Protein AF-A0A9D8Z5U4-F1 (afdb_monomer)

Sequence (222 aa):
MNVLSYPLRYLTLKDEDKRALFRRNGLAVFLIAAFLTLPFLLPGANYFGDGGFLDRFGSVAAVLTGFYVAALVGIASFPSSLGDLDDVMEVGRVFGRECDDDGKPVALTRRQYVCAMFGYLAFMCLSVSTIAVLLVVVTDVTKSGLLQALPDQWTSTVWFKKNFMWIVRAVFIGLLNLAIAHMIVTTFHGLYYLIDRLYDKKPELLPKAESEGQSNPPKDTV

Structure (mmCIF, N/CA/C/O backbone):
data_AF-A0A9D8Z5U4-F1
#
_entry.id   AF-A0A9D8Z5U4-F1
#
loop_
_atom_site.group_PDB
_atom_site.id
_atom_site.type_symbol
_atom_site.label_atom_id
_atom_site.label_alt_id
_atom_site.label_comp_id
_atom_site.label_asym_id
_atom_site.label_entity_id
_atom_site.label_seq_id
_atom_site.pdbx_PDB_ins_code
_atom_site.Cartn_x
_atom_site.Cartn_y
_atom_site.Cartn_z
_atom_site.occupancy
_atom_site.B_iso_or_equiv
_atom_site.auth_seq_id
_atom_site.auth_comp_id
_atom_site.auth_asym_id
_atom_site.auth_atom_id
_atom_site.pdbx_PDB_model_num
ATOM 1 N N . MET A 1 1 ? 5.835 14.032 17.967 1.00 54.75 1 MET A N 1
ATOM 2 C CA . MET A 1 1 ? 5.315 12.949 17.096 1.00 54.75 1 MET A CA 1
ATOM 3 C C . MET A 1 1 ? 5.280 13.462 15.662 1.00 54.75 1 MET A C 1
ATOM 5 O O . MET A 1 1 ? 4.800 14.568 15.460 1.00 54.75 1 MET A O 1
ATOM 9 N N . ASN A 1 2 ? 5.811 12.717 14.685 1.00 68.38 2 ASN A N 1
ATOM 10 C CA . ASN A 1 2 ? 5.849 13.157 13.283 1.00 68.38 2 ASN A CA 1
ATOM 11 C C . ASN A 1 2 ? 4.507 12.865 12.593 1.00 68.38 2 ASN A C 1
ATOM 13 O O . ASN A 1 2 ? 4.111 11.703 12.482 1.00 68.38 2 ASN A O 1
ATOM 17 N N . VAL A 1 3 ? 3.833 13.911 12.102 1.00 73.00 3 VAL A N 1
ATOM 18 C CA . VAL A 1 3 ? 2.508 13.833 11.448 1.00 73.00 3 VAL A CA 1
ATOM 19 C C . VAL A 1 3 ? 2.535 12.920 10.213 1.00 73.00 3 VAL A C 1
ATOM 21 O O . VAL A 1 3 ? 1.614 12.141 9.994 1.00 73.00 3 VAL A O 1
ATOM 24 N N . LEU A 1 4 ? 3.642 12.928 9.466 1.00 67.81 4 LEU A N 1
ATOM 25 C CA . LEU A 1 4 ? 3.842 12.116 8.257 1.00 67.81 4 LEU A CA 1
ATOM 26 C C . LEU A 1 4 ? 3.853 10.601 8.515 1.00 67.81 4 LEU A C 1
ATOM 28 O O . LEU A 1 4 ? 3.457 9.828 7.651 1.00 67.81 4 LEU A O 1
ATOM 32 N N . SER A 1 5 ? 4.290 10.162 9.699 1.00 71.56 5 SER A N 1
ATOM 33 C CA . SER A 1 5 ? 4.346 8.736 10.059 1.00 71.56 5 SER A CA 1
ATOM 34 C C . SER A 1 5 ? 3.101 8.245 10.796 1.00 71.56 5 SER A C 1
ATOM 36 O O . SER A 1 5 ? 2.998 7.061 11.103 1.00 71.56 5 SER A O 1
ATOM 38 N N . TYR A 1 6 ? 2.158 9.136 11.106 1.00 70.75 6 TYR A N 1
ATOM 39 C CA . TYR A 1 6 ? 0.972 8.788 11.884 1.00 70.75 6 TYR A CA 1
ATOM 40 C C . TYR A 1 6 ? 0.064 7.755 11.186 1.00 70.75 6 TYR A C 1
ATOM 42 O O . TYR A 1 6 ? -0.359 6.808 11.849 1.00 70.75 6 TYR A O 1
ATOM 50 N N . PRO A 1 7 ? -0.158 7.814 9.855 1.00 72.81 7 PRO A N 1
ATOM 51 C CA . PRO A 1 7 ? -0.919 6.781 9.143 1.00 72.81 7 PRO A CA 1
ATOM 52 C C . PRO A 1 7 ? -0.248 5.398 9.158 1.00 72.81 7 PRO A C 1
ATOM 54 O O . PRO A 1 7 ? -0.915 4.380 9.004 1.00 72.81 7 PRO A O 1
ATOM 57 N N . LEU A 1 8 ? 1.067 5.328 9.400 1.00 69.75 8 LEU A N 1
ATOM 58 C CA . LEU A 1 8 ? 1.808 4.065 9.515 1.00 69.75 8 LEU A CA 1
ATOM 59 C C . LEU A 1 8 ? 1.598 3.373 10.872 1.00 69.75 8 LEU A C 1
ATOM 61 O O . LEU A 1 8 ? 2.105 2.269 11.077 1.00 69.75 8 LEU A O 1
ATOM 65 N N . ARG A 1 9 ? 0.828 3.977 11.791 1.00 67.69 9 ARG A N 1
ATOM 66 C CA . ARG A 1 9 ? 0.508 3.411 13.112 1.00 67.69 9 ARG A CA 1
ATOM 67 C C . ARG A 1 9 ? -0.106 2.011 13.004 1.00 67.69 9 ARG A C 1
ATOM 69 O O . ARG A 1 9 ? 0.207 1.174 13.846 1.00 67.69 9 ARG A O 1
ATOM 76 N N . TYR A 1 10 ? -0.852 1.707 11.936 1.00 68.12 10 TYR A N 1
ATOM 77 C CA . TYR A 1 10 ? -1.378 0.360 11.673 1.00 68.12 10 TYR A CA 1
ATOM 78 C C . TYR A 1 10 ? -0.290 -0.727 11.633 1.00 68.12 10 TYR A C 1
ATOM 80 O O . TYR A 1 10 ? -0.462 -1.796 12.210 1.00 68.12 10 TYR A O 1
ATOM 88 N N . LEU A 1 11 ? 0.870 -0.450 11.027 1.00 62.22 11 LEU A N 1
ATOM 89 C CA . LEU A 1 11 ? 1.973 -1.418 10.939 1.00 62.22 11 LEU A CA 1
ATOM 90 C C . LEU A 1 11 ? 2.614 -1.719 12.299 1.00 62.22 11 LEU A C 1
ATOM 92 O O . LEU A 1 11 ? 3.281 -2.739 12.461 1.00 62.22 11 LEU A O 1
ATOM 96 N N . THR A 1 1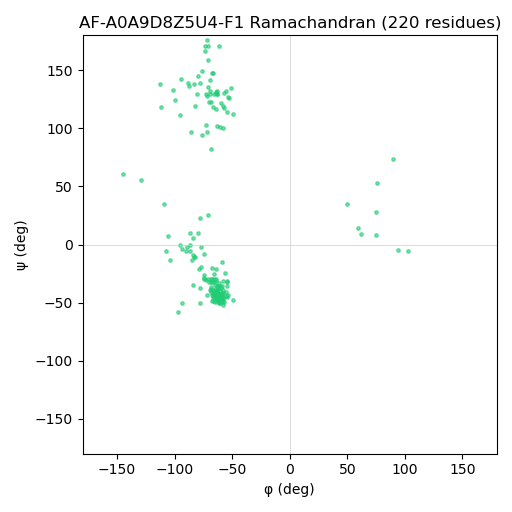2 ? 2.425 -0.828 13.272 1.00 62.19 12 THR A N 1
ATOM 97 C CA . THR A 1 12 ? 2.946 -0.994 14.634 1.00 62.19 12 THR A CA 1
ATOM 98 C C . THR A 1 12 ? 1.983 -1.720 15.568 1.00 62.19 12 THR A C 1
ATOM 100 O O . THR A 1 12 ? 2.365 -2.034 16.696 1.00 62.19 12 THR A O 1
ATOM 103 N N . LEU A 1 13 ? 0.762 -2.007 15.104 1.00 66.25 13 LEU A N 1
ATOM 104 C CA . LEU A 1 13 ? -0.248 -2.717 15.875 1.00 66.25 13 LEU A CA 1
ATOM 105 C C . LEU A 1 13 ? 0.123 -4.195 16.036 1.00 66.25 13 LEU A C 1
ATOM 107 O O . LEU A 1 13 ? 0.547 -4.868 15.088 1.00 66.25 13 LEU A O 1
ATOM 111 N N . LYS A 1 14 ? -0.040 -4.697 17.260 1.00 64.94 14 LYS A N 1
ATOM 112 C CA . LYS A 1 14 ? 0.243 -6.090 17.619 1.00 64.94 14 LYS A CA 1
ATOM 113 C C . LYS A 1 14 ? -1.048 -6.809 17.974 1.00 64.94 14 LYS A C 1
ATOM 115 O O . LYS A 1 14 ? -1.891 -6.243 18.664 1.00 64.94 14 LYS A O 1
ATOM 120 N N . ASP A 1 15 ? -1.156 -8.041 17.491 1.00 62.75 15 ASP A N 1
ATOM 121 C CA . ASP A 1 15 ? -2.242 -8.963 17.818 1.00 62.75 15 ASP A CA 1
ATOM 122 C C . ASP A 1 15 ? -2.081 -9.514 19.249 1.00 62.75 15 ASP A C 1
ATOM 124 O O . ASP A 1 15 ? -1.025 -9.350 19.874 1.00 62.75 15 ASP A O 1
ATOM 128 N N . GLU A 1 16 ? -3.099 -10.218 19.732 1.00 58.34 16 GLU A N 1
ATOM 129 C CA . GLU A 1 16 ? -3.207 -10.781 21.085 1.00 58.34 16 GLU A CA 1
ATOM 130 C C . GLU A 1 16 ? -2.045 -11.748 21.411 1.00 58.34 16 GLU A C 1
ATOM 132 O O . GLU A 1 16 ? -1.498 -11.751 22.514 1.00 58.34 16 GLU A O 1
ATOM 137 N N . ASP A 1 17 ? -1.534 -12.439 20.386 1.00 57.41 17 ASP A N 1
ATOM 138 C CA . ASP A 1 17 ? -0.344 -13.303 20.437 1.00 57.41 17 ASP A CA 1
ATOM 139 C C . ASP A 1 17 ? 1.003 -12.544 20.379 1.00 57.41 17 ASP A C 1
ATOM 141 O O . ASP A 1 17 ? 2.061 -13.141 20.146 1.00 57.41 17 ASP A O 1
ATOM 145 N N . LYS A 1 18 ? 0.998 -11.209 20.497 1.00 58.72 18 LYS A N 1
ATOM 146 C CA . LYS A 1 18 ? 2.153 -10.304 20.287 1.00 58.72 18 LYS A CA 1
ATOM 147 C C . LYS A 1 18 ? 2.775 -10.386 18.886 1.00 58.72 18 LYS A C 1
ATOM 149 O O . LYS A 1 18 ? 3.884 -9.890 18.659 1.00 58.72 18 LYS A O 1
ATOM 154 N N . ARG A 1 19 ? 2.083 -11.004 17.928 1.00 57.25 19 ARG A N 1
ATOM 155 C CA . ARG A 1 19 ? 2.523 -11.126 16.533 1.00 57.25 19 ARG A CA 1
ATOM 156 C C . ARG A 1 19 ? 2.149 -9.850 15.782 1.00 57.25 19 ARG A C 1
ATOM 158 O O . ARG A 1 19 ? 1.058 -9.317 15.960 1.00 57.25 19 ARG A O 1
ATOM 165 N N . ALA A 1 20 ? 3.053 -9.351 14.941 1.00 59.53 20 ALA A N 1
ATOM 166 C CA . ALA A 1 20 ? 2.727 -8.242 14.047 1.00 59.53 20 ALA A CA 1
ATOM 167 C C . ALA A 1 20 ? 1.631 -8.692 13.067 1.00 59.53 20 ALA A C 1
ATOM 169 O O . ALA A 1 20 ? 1.789 -9.734 12.422 1.00 59.53 20 ALA A O 1
ATOM 170 N N . LEU A 1 21 ? 0.555 -7.909 12.937 1.00 62.56 21 LEU A N 1
ATOM 171 C CA . LEU A 1 21 ? -0.607 -8.234 12.091 1.00 62.56 21 LEU A CA 1
ATOM 172 C C . LEU A 1 21 ? -0.215 -8.535 10.634 1.00 62.56 21 LEU A C 1
ATOM 174 O O . LEU A 1 21 ? -0.790 -9.415 9.996 1.00 62.56 21 LEU A O 1
ATOM 178 N N . PHE A 1 22 ? 0.844 -7.885 10.143 1.00 62.09 22 PHE A N 1
ATOM 179 C CA . PHE A 1 22 ? 1.430 -8.124 8.822 1.00 62.09 22 PHE A CA 1
ATOM 180 C C . PHE A 1 22 ? 1.812 -9.596 8.580 1.00 62.09 22 PHE A C 1
ATOM 182 O O . PHE A 1 22 ? 1.660 -10.112 7.474 1.00 62.09 22 PHE A O 1
ATOM 189 N N . ARG A 1 23 ? 2.278 -10.312 9.615 1.00 63.78 23 ARG A N 1
ATOM 190 C CA . ARG A 1 23 ? 2.764 -11.692 9.466 1.00 63.78 23 ARG A CA 1
ATOM 191 C C . ARG A 1 23 ? 1.637 -12.684 9.192 1.00 63.78 23 ARG A C 1
ATOM 193 O O . ARG A 1 23 ? 1.874 -13.676 8.510 1.00 63.78 23 ARG A O 1
ATOM 200 N N . ARG A 1 24 ? 0.420 -12.416 9.681 1.00 67.62 24 ARG A N 1
ATOM 201 C CA . ARG A 1 24 ? -0.750 -13.281 9.451 1.00 67.62 24 ARG A CA 1
ATOM 202 C C . ARG A 1 24 ? -1.102 -13.368 7.965 1.00 67.62 24 ARG A C 1
ATOM 204 O O . ARG A 1 24 ? -1.450 -14.434 7.476 1.00 67.62 24 ARG A O 1
ATOM 211 N N . ASN A 1 25 ? -0.917 -12.266 7.244 1.00 75.69 25 ASN A N 1
ATOM 212 C CA . ASN A 1 25 ? -1.261 -12.145 5.830 1.00 75.69 25 ASN A CA 1
ATOM 213 C C . ASN A 1 25 ? -0.075 -12.422 4.888 1.00 75.69 25 ASN A C 1
ATOM 215 O O . ASN A 1 25 ? -0.241 -12.379 3.671 1.00 75.69 25 ASN A O 1
ATOM 219 N N . GLY A 1 26 ? 1.113 -12.732 5.423 1.00 82.06 26 GLY A N 1
ATOM 220 C CA . GLY A 1 26 ? 2.353 -12.822 4.646 1.00 82.06 26 GLY A CA 1
ATOM 221 C C . GLY A 1 26 ? 2.304 -13.828 3.492 1.00 82.06 26 GLY A C 1
ATOM 222 O O . GLY A 1 26 ? 2.784 -13.520 2.404 1.00 82.06 26 GLY A O 1
ATOM 223 N N . LEU A 1 27 ? 1.670 -14.992 3.690 1.00 86.69 27 LEU A N 1
ATOM 224 C CA . LEU A 1 27 ? 1.530 -16.003 2.634 1.00 86.69 27 LEU A CA 1
ATOM 225 C C . LEU A 1 27 ? 0.650 -15.501 1.480 1.00 86.69 27 LEU A C 1
ATOM 227 O O . LEU A 1 27 ? 1.052 -15.588 0.324 1.00 86.69 27 LEU A O 1
ATOM 231 N N . ALA A 1 28 ? -0.521 -14.935 1.785 1.00 87.56 28 ALA A N 1
ATOM 232 C CA . ALA A 1 28 ? -1.430 -14.397 0.772 1.00 87.56 28 ALA A CA 1
ATOM 233 C C . ALA A 1 28 ? -0.787 -13.234 0.000 1.00 87.56 28 ALA A C 1
ATOM 235 O O . ALA A 1 28 ? -0.874 -13.176 -1.225 1.00 87.56 28 ALA A O 1
ATOM 236 N N . VAL A 1 29 ? -0.081 -12.349 0.711 1.00 89.38 29 VAL A N 1
ATOM 237 C CA . VAL A 1 29 ? 0.663 -11.234 0.111 1.00 89.38 29 VAL A CA 1
ATOM 238 C C . VAL A 1 29 ? 1.745 -11.748 -0.830 1.00 89.38 29 VAL A C 1
ATOM 240 O O . VAL A 1 29 ? 1.849 -11.260 -1.951 1.00 89.38 29 VAL A O 1
ATOM 243 N N . PHE A 1 30 ? 2.516 -12.752 -0.413 1.00 90.25 30 PHE A N 1
ATOM 244 C CA . PHE A 1 30 ? 3.554 -13.342 -1.252 1.00 90.25 30 PHE A CA 1
ATOM 245 C C . PHE A 1 30 ? 2.976 -13.992 -2.515 1.00 90.25 30 PHE A C 1
ATOM 247 O O . PHE A 1 30 ? 3.484 -13.748 -3.607 1.00 90.25 30 PHE A O 1
ATOM 254 N N . LEU A 1 31 ? 1.895 -14.768 -2.390 1.00 91.31 31 LEU A N 1
ATOM 255 C CA . LEU A 1 31 ? 1.253 -15.427 -3.532 1.00 91.31 31 LEU A CA 1
ATOM 256 C C . LEU A 1 31 ? 0.704 -14.416 -4.545 1.00 91.31 31 LEU A C 1
ATOM 258 O O . LEU A 1 31 ? 0.944 -14.560 -5.743 1.00 91.31 31 LEU A O 1
ATOM 262 N N . ILE A 1 32 ? 0.027 -13.363 -4.076 1.00 91.94 32 ILE A N 1
ATOM 263 C CA . ILE A 1 32 ? -0.482 -12.301 -4.953 1.00 91.94 32 ILE A CA 1
ATOM 264 C C . ILE A 1 32 ? 0.678 -11.523 -5.582 1.00 91.94 32 ILE A C 1
ATOM 266 O O . ILE A 1 32 ? 0.653 -11.263 -6.781 1.00 91.94 32 ILE A O 1
ATOM 270 N N . ALA A 1 33 ? 1.725 -11.192 -4.822 1.00 91.69 33 ALA A N 1
ATOM 271 C CA . ALA A 1 33 ? 2.892 -10.490 -5.354 1.00 91.69 33 ALA A CA 1
ATOM 272 C C . ALA A 1 33 ? 3.610 -11.309 -6.437 1.00 91.69 33 ALA A C 1
ATOM 274 O O . ALA A 1 33 ? 3.992 -10.761 -7.473 1.00 91.69 33 ALA A O 1
ATOM 275 N N . ALA A 1 34 ? 3.761 -12.620 -6.227 1.00 89.88 34 ALA A N 1
ATOM 276 C CA . ALA A 1 34 ? 4.333 -13.533 -7.208 1.00 89.88 34 ALA A CA 1
ATOM 277 C C . ALA A 1 34 ? 3.465 -13.597 -8.472 1.00 89.88 34 ALA A C 1
ATOM 279 O O . ALA A 1 34 ? 3.990 -13.445 -9.574 1.00 89.88 34 ALA A O 1
ATOM 280 N N . PHE A 1 35 ? 2.144 -13.731 -8.313 1.00 92.06 35 PHE A N 1
ATOM 281 C CA . PHE A 1 35 ? 1.190 -13.729 -9.422 1.00 92.06 35 PHE A CA 1
ATOM 282 C C . PHE A 1 35 ? 1.245 -12.431 -10.240 1.00 92.06 35 PHE A C 1
ATOM 284 O O . PHE A 1 35 ? 1.309 -12.481 -11.465 1.00 92.06 35 PHE A O 1
ATOM 291 N N . LEU A 1 36 ? 1.297 -11.273 -9.572 1.00 90.00 36 LEU A N 1
ATOM 292 C CA . LEU A 1 36 ? 1.423 -9.970 -10.229 1.00 90.00 36 LEU A CA 1
ATOM 293 C C . LEU A 1 36 ? 2.782 -9.789 -10.914 1.00 90.00 36 LEU A C 1
ATOM 295 O O . LEU A 1 36 ? 2.856 -9.122 -11.935 1.00 90.00 36 LEU A O 1
ATOM 299 N N . THR A 1 37 ? 3.858 -10.373 -10.384 1.00 88.62 37 THR A N 1
ATOM 300 C CA . THR A 1 37 ? 5.222 -10.184 -10.912 1.00 88.62 37 THR A CA 1
ATOM 301 C C . THR A 1 37 ? 5.545 -11.108 -12.083 1.00 88.62 37 THR A C 1
ATOM 303 O O . THR A 1 37 ? 6.238 -10.690 -13.010 1.00 88.62 37 THR A O 1
ATOM 306 N N . LEU A 1 38 ? 5.023 -12.338 -12.074 1.00 87.69 38 LEU A N 1
ATOM 307 C CA . LEU A 1 38 ? 5.295 -13.367 -13.080 1.00 87.69 38 LEU A CA 1
ATOM 308 C C . LEU A 1 38 ? 5.135 -12.897 -14.544 1.00 87.69 38 LEU A C 1
ATOM 310 O O . LEU A 1 38 ? 6.063 -13.131 -15.322 1.00 87.69 38 LEU A O 1
ATOM 314 N N . PRO A 1 39 ? 4.051 -12.200 -14.952 1.00 86.31 39 PRO A N 1
ATOM 315 C CA . PRO A 1 39 ? 3.902 -11.756 -16.340 1.00 86.31 39 PRO A CA 1
ATOM 316 C C . PRO A 1 39 ? 4.953 -10.720 -16.760 1.00 86.31 39 PRO A C 1
ATOM 318 O O . PRO A 1 39 ? 5.284 -10.636 -17.939 1.00 86.31 39 PRO A O 1
ATOM 321 N N . PHE A 1 40 ? 5.527 -9.961 -15.821 1.00 84.62 40 PHE A N 1
ATOM 322 C CA . PHE A 1 40 ? 6.530 -8.930 -16.115 1.00 84.62 40 PHE A CA 1
ATOM 323 C C . PHE A 1 40 ? 7.966 -9.456 -16.178 1.00 84.62 40 PHE A C 1
ATOM 325 O O . PHE A 1 40 ? 8.876 -8.710 -16.543 1.00 84.62 40 PHE A O 1
ATOM 332 N N . LEU A 1 41 ? 8.174 -10.735 -15.853 1.00 79.50 41 LEU A N 1
ATOM 333 C CA . LEU A 1 41 ? 9.436 -11.431 -16.108 1.00 79.50 41 LEU A CA 1
ATOM 334 C C . LEU A 1 41 ? 9.577 -11.826 -17.586 1.00 79.50 41 LEU A C 1
ATOM 336 O O . LEU A 1 41 ? 10.693 -12.062 -18.051 1.00 79.50 41 LEU A O 1
ATOM 340 N N . LEU A 1 42 ? 8.464 -11.869 -18.328 1.00 79.88 42 LEU A N 1
ATOM 341 C CA . LEU A 1 42 ? 8.455 -12.169 -19.754 1.00 79.88 42 LEU A CA 1
ATOM 342 C C . LEU A 1 42 ? 8.900 -10.944 -20.580 1.00 79.88 42 LEU A C 1
ATOM 344 O O . LEU A 1 42 ? 8.495 -9.811 -20.292 1.00 79.88 42 LEU A O 1
ATOM 348 N N . PRO A 1 43 ? 9.724 -11.138 -21.626 1.00 71.06 43 PRO A N 1
ATOM 349 C CA . PRO A 1 43 ? 10.144 -10.051 -22.503 1.00 71.06 43 PRO A CA 1
ATOM 350 C C . PRO A 1 43 ? 8.938 -9.465 -23.253 1.00 71.06 43 PRO A C 1
ATOM 352 O O . PRO A 1 43 ? 8.153 -10.197 -23.846 1.00 71.06 43 PRO A O 1
ATOM 355 N N . GLY A 1 44 ? 8.803 -8.135 -23.233 1.00 70.69 44 GLY A N 1
ATOM 356 C CA . GLY A 1 44 ? 7.728 -7.404 -23.922 1.00 70.69 44 GLY A CA 1
ATOM 357 C C . GLY A 1 44 ? 6.591 -6.907 -23.023 1.00 70.69 44 GLY A C 1
ATOM 358 O O . GLY A 1 44 ? 5.736 -6.160 -23.492 1.00 70.69 44 GLY A O 1
ATOM 359 N N . ALA A 1 45 ? 6.583 -7.249 -21.732 1.00 81.06 45 ALA A N 1
ATOM 360 C CA . ALA A 1 45 ? 5.556 -6.767 -20.813 1.00 81.06 45 ALA A CA 1
ATOM 361 C C . ALA A 1 45 ? 5.720 -5.267 -20.481 1.00 81.06 45 ALA A C 1
ATOM 363 O O . ALA A 1 45 ? 6.783 -4.814 -20.035 1.00 81.06 45 ALA A O 1
ATOM 364 N N . ASN A 1 46 ? 4.645 -4.493 -20.659 1.00 84.62 46 ASN A N 1
ATOM 365 C CA . ASN A 1 46 ? 4.631 -3.060 -20.369 1.00 84.62 46 ASN A CA 1
ATOM 366 C C . ASN A 1 46 ? 4.302 -2.786 -18.890 1.00 84.62 46 ASN A C 1
ATOM 368 O O . ASN A 1 46 ? 3.138 -2.757 -18.491 1.00 84.62 46 ASN A O 1
ATOM 372 N N . TYR A 1 47 ? 5.340 -2.581 -18.076 1.00 85.94 47 TYR A N 1
ATOM 373 C CA . TYR A 1 47 ? 5.176 -2.220 -16.662 1.00 85.94 47 TYR A CA 1
ATOM 374 C C . TYR A 1 47 ? 5.210 -0.702 -16.423 1.00 85.94 47 TYR A C 1
ATOM 376 O O . TYR A 1 47 ? 4.316 -0.172 -15.773 1.00 85.94 47 TYR A O 1
ATOM 384 N N . PHE A 1 48 ? 6.235 -0.018 -16.950 1.00 83.38 48 PHE A N 1
ATOM 385 C CA . PHE A 1 48 ? 6.509 1.408 -16.703 1.00 83.38 48 PHE A CA 1
ATOM 386 C C . PHE A 1 48 ? 6.123 2.341 -17.855 1.00 83.38 48 PHE A C 1
ATOM 388 O O . PHE A 1 48 ? 6.174 3.550 -17.680 1.00 83.38 48 PHE A O 1
ATOM 395 N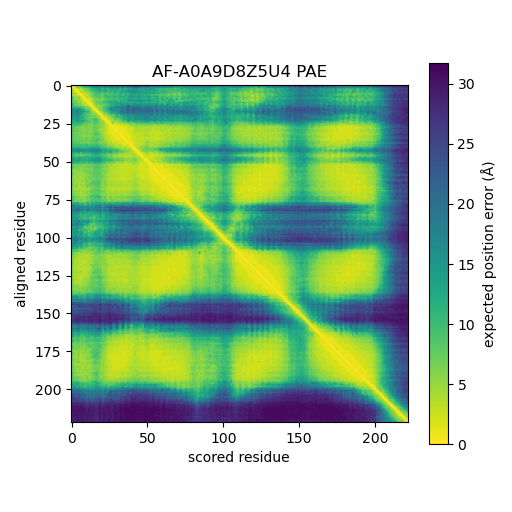 N . GLY A 1 49 ? 5.836 1.815 -19.046 1.00 75.94 49 GLY A N 1
ATOM 396 C CA . GLY A 1 49 ? 5.466 2.656 -20.181 1.00 75.94 49 GLY A CA 1
ATOM 397 C C . GLY A 1 49 ? 4.057 3.215 -20.039 1.00 75.94 49 GLY A C 1
ATOM 398 O O . GLY A 1 49 ? 3.270 2.726 -19.227 1.00 75.94 49 GLY A O 1
ATOM 399 N N . ASP A 1 50 ? 3.747 4.202 -20.875 1.00 76.38 50 ASP A N 1
ATOM 400 C CA . ASP A 1 50 ? 2.411 4.784 -20.972 1.00 76.38 50 ASP A CA 1
ATOM 401 C C . ASP A 1 50 ? 1.338 3.695 -21.162 1.00 76.38 50 ASP A C 1
ATOM 403 O O . ASP A 1 50 ? 1.538 2.706 -21.883 1.00 76.38 50 ASP A O 1
ATOM 407 N N . GLY A 1 51 ? 0.243 3.816 -20.411 1.00 82.06 51 GLY A N 1
ATOM 408 C CA . GLY A 1 51 ? -0.823 2.820 -20.314 1.00 82.06 51 GLY A CA 1
ATOM 409 C C . GLY A 1 51 ? -0.412 1.44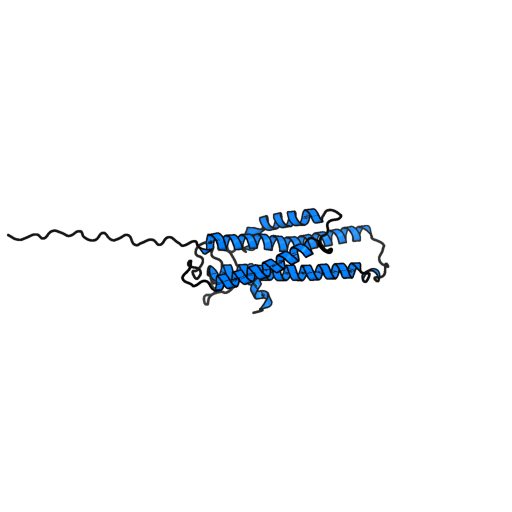9 -19.756 1.00 82.06 51 GLY A C 1
ATOM 410 O O . GLY A 1 51 ? -1.213 0.512 -19.832 1.00 82.06 51 GLY A O 1
ATOM 411 N N . GLY A 1 52 ? 0.807 1.306 -19.227 1.00 87.19 52 GLY A N 1
ATOM 412 C CA . GLY A 1 52 ? 1.328 0.089 -18.609 1.00 87.19 52 GLY A CA 1
ATOM 413 C C .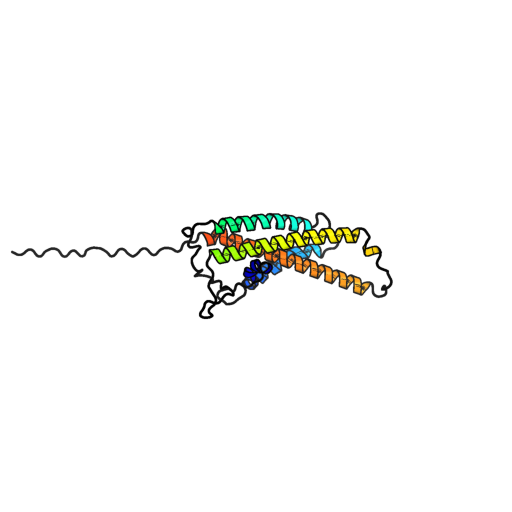 GLY A 1 52 ? 0.693 -0.218 -17.252 1.00 87.19 52 GLY A C 1
ATOM 414 O O . GLY A 1 52 ? -0.109 0.548 -16.718 1.00 87.19 52 GLY A O 1
ATOM 415 N N . PHE A 1 53 ? 1.060 -1.359 -16.666 1.00 90.12 53 PHE A N 1
ATOM 416 C CA . PHE A 1 53 ? 0.454 -1.822 -15.411 1.00 90.12 53 PHE A CA 1
ATOM 417 C C . PHE A 1 53 ? 0.546 -0.796 -14.276 1.00 90.12 53 PHE A C 1
ATOM 419 O O . PHE A 1 53 ? -0.447 -0.571 -13.586 1.00 90.12 53 PHE A O 1
ATOM 426 N N . LEU A 1 54 ? 1.706 -0.154 -14.096 1.00 89.88 54 LEU A N 1
ATOM 427 C CA . LEU A 1 54 ? 1.914 0.789 -13.000 1.00 89.88 54 LEU A CA 1
ATOM 428 C C . LEU A 1 54 ? 1.053 2.052 -13.144 1.00 89.88 54 LEU A C 1
ATOM 430 O O . LEU A 1 54 ? 0.508 2.522 -12.151 1.00 89.88 54 LEU A O 1
ATOM 434 N N . ASP A 1 55 ? 0.890 2.559 -14.366 1.00 89.69 55 ASP A N 1
ATOM 435 C CA . ASP A 1 55 ? 0.046 3.720 -14.669 1.00 89.69 55 ASP A CA 1
ATOM 436 C C . ASP A 1 55 ? -1.441 3.430 -14.383 1.00 89.69 55 ASP A C 1
ATOM 438 O O . ASP A 1 55 ? -2.119 4.139 -13.629 1.00 89.69 55 ASP A O 1
ATOM 442 N N . ARG A 1 56 ? -1.936 2.294 -14.895 1.00 92.44 56 ARG A N 1
ATOM 443 C CA . ARG A 1 56 ? -3.317 1.846 -14.658 1.00 92.44 56 ARG A CA 1
ATOM 444 C C . ARG A 1 56 ? -3.581 1.583 -13.181 1.00 92.44 56 ARG A C 1
ATOM 446 O O . ARG A 1 56 ? -4.608 2.007 -12.652 1.00 92.44 56 ARG A O 1
ATOM 453 N N . PHE A 1 57 ? -2.651 0.916 -12.503 1.00 92.81 57 PHE A N 1
ATOM 454 C CA . PHE A 1 57 ? -2.786 0.641 -11.079 1.00 92.81 57 PHE A CA 1
ATOM 455 C C . PHE A 1 57 ? -2.692 1.918 -10.239 1.00 92.81 57 PHE A C 1
ATOM 457 O O . PHE A 1 57 ? -3.450 2.073 -9.286 1.00 92.81 57 PHE A O 1
ATOM 464 N N . GLY A 1 58 ? -1.821 2.859 -10.612 1.00 92.56 58 GLY A N 1
ATOM 465 C CA . GLY A 1 58 ? -1.729 4.176 -9.984 1.00 92.56 58 GLY A CA 1
ATOM 466 C C . GLY A 1 58 ? -3.053 4.937 -10.050 1.00 92.56 58 GLY A C 1
ATOM 467 O O . GLY A 1 58 ? -3.493 5.485 -9.040 1.00 92.56 58 GLY A O 1
ATOM 468 N N . SER A 1 59 ? -3.743 4.878 -11.192 1.00 92.31 59 SER A N 1
ATOM 469 C CA . SER A 1 59 ? -5.084 5.456 -11.361 1.00 92.31 59 SER A CA 1
ATOM 470 C C . SER A 1 59 ? -6.123 4.800 -10.443 1.00 92.31 59 SER A C 1
ATOM 472 O O . SER A 1 59 ? -6.889 5.491 -9.771 1.00 92.31 59 SER A O 1
ATOM 474 N N . VAL A 1 60 ? -6.124 3.465 -10.348 1.00 94.00 60 VAL A N 1
ATOM 475 C CA . VAL A 1 60 ? -7.004 2.730 -9.419 1.00 94.00 60 VAL A CA 1
ATOM 476 C C . VAL A 1 60 ? -6.693 3.094 -7.964 1.00 94.00 60 VAL A C 1
ATOM 478 O O . VAL A 1 60 ? -7.607 3.352 -7.183 1.00 94.00 60 VAL A O 1
ATOM 481 N N . ALA A 1 61 ? -5.413 3.171 -7.596 1.00 93.88 61 ALA A N 1
ATOM 482 C CA . ALA A 1 61 ? -4.983 3.564 -6.260 1.00 93.88 61 ALA A CA 1
ATOM 483 C C . ALA A 1 61 ? -5.416 5.002 -5.920 1.00 93.88 61 ALA A C 1
ATOM 485 O O . ALA A 1 61 ? -5.854 5.258 -4.800 1.00 93.88 61 ALA A O 1
ATOM 486 N N . ALA A 1 62 ? -5.381 5.936 -6.871 1.00 93.75 62 ALA A N 1
ATOM 487 C CA . ALA A 1 62 ? -5.881 7.294 -6.654 1.00 93.75 62 ALA A CA 1
ATOM 488 C C . ALA A 1 62 ? -7.382 7.304 -6.301 1.00 93.75 62 ALA A C 1
ATOM 490 O O . ALA A 1 62 ? -7.784 7.941 -5.327 1.00 93.75 62 ALA A O 1
ATOM 491 N N . VAL A 1 63 ? -8.204 6.526 -7.016 1.00 95.19 63 VAL A N 1
ATOM 492 C CA . VAL A 1 63 ? -9.640 6.380 -6.709 1.00 95.19 63 VAL A CA 1
ATOM 493 C C . VAL A 1 63 ? -9.855 5.725 -5.340 1.00 95.19 63 VAL A C 1
ATOM 495 O O . VAL A 1 63 ? -10.640 6.223 -4.530 1.00 95.19 63 VAL A O 1
ATOM 498 N N . LEU A 1 64 ? -9.121 4.647 -5.042 1.00 93.38 64 LEU A N 1
ATOM 499 C CA . LEU A 1 64 ? -9.189 3.967 -3.744 1.00 93.38 64 LEU A CA 1
ATOM 500 C C . LEU A 1 64 ? -8.779 4.877 -2.582 1.00 93.38 64 LEU A C 1
ATOM 502 O O . LEU A 1 64 ? -9.353 4.777 -1.503 1.00 93.38 64 LEU A O 1
ATOM 506 N N . THR A 1 65 ? -7.843 5.802 -2.804 1.00 94.00 65 THR A N 1
ATOM 507 C CA . THR A 1 65 ? -7.466 6.810 -1.802 1.00 94.00 65 THR A CA 1
ATOM 508 C C . THR A 1 65 ? -8.688 7.621 -1.376 1.00 94.00 65 THR A C 1
ATOM 510 O O . THR A 1 65 ? -8.964 7.730 -0.182 1.00 94.00 65 THR A O 1
ATOM 513 N N . GLY A 1 66 ? -9.459 8.139 -2.339 1.00 92.12 66 GLY A N 1
ATOM 514 C CA . GLY A 1 66 ? -10.690 8.881 -2.059 1.00 92.12 66 GLY A CA 1
ATOM 515 C C . GLY A 1 66 ? -11.742 8.024 -1.352 1.00 92.12 66 GLY A C 1
ATOM 516 O O . GLY A 1 66 ? -12.335 8.463 -0.368 1.00 92.12 66 GLY A O 1
ATOM 517 N N . PHE A 1 67 ? -11.915 6.776 -1.795 1.00 93.50 67 PHE A N 1
ATOM 518 C CA . PHE A 1 67 ? -12.823 5.822 -1.155 1.00 93.50 67 PHE A CA 1
ATOM 519 C C . PHE A 1 67 ? -12.456 5.557 0.314 1.00 93.50 67 PHE A C 1
ATOM 521 O O . PHE A 1 67 ? -13.327 5.607 1.179 1.00 93.50 67 PHE A O 1
ATOM 528 N N . TYR A 1 68 ? -11.178 5.330 0.627 1.00 92.88 68 TYR A N 1
ATOM 529 C CA . TYR A 1 68 ? -10.744 5.083 2.004 1.00 92.88 68 TYR A CA 1
ATOM 530 C C . TYR A 1 68 ? -10.879 6.310 2.897 1.00 92.88 68 TYR A C 1
ATOM 532 O O . TYR A 1 68 ? -11.276 6.172 4.052 1.00 92.88 68 TYR A O 1
ATOM 540 N N . VAL A 1 69 ? -10.619 7.510 2.373 1.00 92.88 69 VAL A N 1
ATOM 541 C CA . VAL A 1 69 ? -10.875 8.754 3.114 1.00 92.88 69 VAL A CA 1
ATOM 542 C C . VAL A 1 69 ? -12.371 8.923 3.392 1.00 92.88 69 VAL A C 1
ATOM 544 O O . VAL A 1 69 ? -12.746 9.253 4.515 1.00 92.88 69 VAL A O 1
ATOM 547 N N . ALA A 1 70 ? -13.241 8.634 2.422 1.00 92.88 70 ALA A N 1
ATOM 548 C CA . ALA A 1 70 ? -14.688 8.673 2.629 1.00 92.88 70 ALA A CA 1
ATOM 549 C C . ALA A 1 70 ? -15.153 7.634 3.664 1.00 92.88 70 ALA A C 1
ATOM 551 O O . ALA A 1 70 ? -15.950 7.959 4.545 1.00 92.88 70 ALA A O 1
ATOM 552 N N . ALA A 1 71 ? -14.614 6.412 3.612 1.00 89.25 71 ALA A N 1
ATOM 553 C CA . ALA A 1 71 ? -14.893 5.376 4.602 1.00 89.25 71 ALA A CA 1
ATOM 554 C C . ALA A 1 71 ? -14.500 5.831 6.017 1.00 89.25 71 ALA A C 1
ATOM 556 O O . ALA A 1 71 ? -15.291 5.667 6.943 1.00 89.25 71 ALA A O 1
ATOM 557 N N . LEU A 1 72 ? -13.330 6.465 6.185 1.00 88.75 72 LEU A N 1
ATOM 558 C CA . LEU A 1 72 ? -12.895 7.033 7.469 1.00 88.75 72 LEU A CA 1
ATOM 559 C C . LEU A 1 72 ? -13.880 8.057 8.019 1.00 88.75 72 LEU A C 1
ATOM 561 O O . LEU A 1 72 ? -14.217 7.993 9.198 1.00 88.75 72 LEU A O 1
ATOM 565 N N . VAL A 1 73 ? -14.343 8.981 7.175 1.00 88.75 73 VAL A N 1
ATOM 566 C CA . VAL A 1 73 ? -15.350 9.971 7.573 1.00 88.75 73 VAL A CA 1
ATOM 567 C C . VAL A 1 73 ? -16.638 9.265 7.997 1.00 88.75 73 VAL A C 1
ATOM 569 O O . VAL A 1 73 ? -17.163 9.566 9.063 1.00 88.75 73 VAL A O 1
ATOM 572 N N . GLY A 1 74 ? -17.094 8.266 7.236 1.00 87.81 74 GLY A N 1
ATOM 573 C CA . GLY A 1 74 ? -18.274 7.470 7.583 1.00 87.81 74 GLY A CA 1
ATOM 574 C C . GLY A 1 74 ? -18.154 6.779 8.945 1.00 87.81 74 GLY A C 1
ATOM 575 O O . GLY A 1 74 ? -19.041 6.911 9.785 1.00 87.81 74 GLY A O 1
ATOM 576 N N . ILE A 1 75 ? -17.025 6.112 9.205 1.00 84.00 75 ILE A N 1
ATOM 577 C CA . ILE A 1 75 ? -16.759 5.437 10.485 1.00 84.00 75 ILE A CA 1
ATOM 578 C C . ILE A 1 75 ? -16.656 6.444 11.642 1.00 84.00 75 ILE A C 1
ATOM 580 O O . ILE A 1 75 ? -17.129 6.182 12.750 1.00 84.00 75 ILE A O 1
ATOM 584 N N . ALA A 1 76 ? -16.046 7.606 11.401 1.00 82.62 76 ALA A N 1
ATOM 585 C CA . ALA A 1 76 ? -15.926 8.664 12.398 1.00 82.62 76 ALA A CA 1
ATOM 586 C C . ALA A 1 76 ? -17.283 9.301 12.739 1.00 82.62 76 ALA A C 1
ATOM 588 O O . ALA A 1 76 ? -17.492 9.699 13.881 1.00 82.62 76 ALA A O 1
ATOM 589 N N . SER A 1 77 ? -18.210 9.367 11.780 1.00 85.12 77 SER A N 1
ATOM 590 C CA . SER A 1 77 ? -19.547 9.936 11.972 1.00 85.12 77 SER A CA 1
ATOM 591 C C . SER A 1 77 ? -20.559 8.982 12.608 1.00 85.12 77 SER A C 1
ATOM 593 O O . SER A 1 77 ? -21.635 9.438 12.998 1.00 85.12 77 SER A O 1
ATOM 595 N N . PHE A 1 78 ? -20.263 7.683 12.739 1.00 79.75 78 PHE A N 1
ATOM 596 C CA . PHE A 1 78 ? -21.194 6.770 13.403 1.00 79.75 78 PHE A CA 1
ATOM 597 C C . PHE A 1 78 ? -21.382 7.144 14.881 1.00 79.75 78 PHE A C 1
ATOM 599 O O . PHE A 1 78 ? -20.392 7.336 15.597 1.00 79.75 78 PHE A O 1
ATOM 606 N N . PRO A 1 79 ? -22.629 7.237 15.371 1.00 72.44 79 PRO A N 1
ATOM 607 C CA . PRO A 1 79 ? -22.881 7.523 16.775 1.00 72.44 79 PRO A CA 1
ATOM 608 C C . PRO A 1 79 ? -22.394 6.356 17.641 1.00 72.44 79 PRO A C 1
ATOM 610 O O . PRO A 1 79 ? -22.464 5.197 17.237 1.00 72.44 79 PRO A O 1
ATOM 613 N N . SER A 1 80 ? -21.931 6.662 18.852 1.00 64.94 80 SER A N 1
ATOM 614 C CA . SER A 1 80 ? -21.415 5.680 19.821 1.00 64.94 80 SER A CA 1
ATOM 615 C C . SER A 1 80 ? -22.417 4.589 20.220 1.00 64.94 80 SER A C 1
ATOM 617 O O . SER A 1 80 ? -22.022 3.571 20.768 1.00 64.94 80 SER A O 1
ATOM 619 N N . SER A 1 81 ? -23.708 4.780 19.931 1.00 59.88 81 SER A N 1
ATOM 620 C CA . SER A 1 81 ? -24.788 3.829 20.220 1.00 59.88 81 SER A CA 1
ATOM 621 C C . SER A 1 81 ? -24.978 2.732 19.164 1.00 59.88 81 SER A C 1
ATOM 623 O O . SER A 1 81 ? -25.769 1.811 19.370 1.00 59.88 81 SER A O 1
ATOM 625 N N . LEU A 1 82 ? -24.303 2.817 18.013 1.00 58.41 82 LEU A N 1
ATOM 626 C CA . LEU A 1 82 ? -24.367 1.801 16.964 1.00 58.41 82 LEU A CA 1
ATOM 627 C C . LEU A 1 82 ? -23.194 0.821 17.128 1.00 58.41 82 LEU A C 1
ATOM 629 O O . LEU A 1 82 ? -22.052 1.191 16.894 1.00 58.41 82 LEU A O 1
ATOM 633 N N . GLY A 1 83 ? -23.486 -0.430 17.500 1.00 59.03 83 GLY A N 1
ATOM 634 C CA . GLY A 1 83 ? -22.594 -1.586 17.305 1.00 59.03 83 GLY A CA 1
ATOM 635 C C . GLY A 1 83 ? -21.378 -1.711 18.231 1.00 59.03 83 GLY A C 1
ATOM 636 O O . GLY A 1 83 ? -20.376 -2.275 17.794 1.00 59.03 83 GLY A O 1
ATOM 637 N N . ASP A 1 84 ? -21.434 -1.187 19.461 1.00 65.31 84 ASP A N 1
ATOM 638 C CA . ASP A 1 84 ? -20.348 -1.278 20.457 1.00 65.31 84 ASP A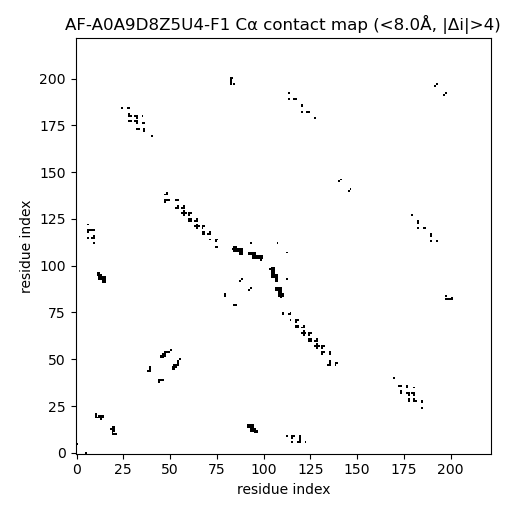 CA 1
ATOM 639 C C . ASP A 1 84 ? -18.977 -0.861 19.874 1.00 65.31 84 ASP A C 1
ATOM 641 O O . ASP A 1 84 ? -17.923 -1.429 20.165 1.00 65.31 84 ASP A O 1
ATOM 645 N N . LEU A 1 85 ? -18.983 0.127 18.966 1.00 60.78 85 LEU A N 1
ATOM 646 C CA . LEU A 1 85 ? -17.791 0.565 18.228 1.00 60.78 85 LEU A CA 1
ATOM 647 C C . LEU A 1 85 ? -16.727 1.191 19.139 1.00 60.78 85 LEU A C 1
ATOM 649 O O . LEU A 1 85 ? -15.535 1.140 18.822 1.00 60.78 85 LEU A O 1
ATOM 653 N N . ASP A 1 86 ? -17.165 1.802 20.236 1.00 65.19 86 ASP A N 1
ATOM 654 C CA . ASP A 1 86 ? -16.297 2.445 21.220 1.00 65.19 86 ASP A CA 1
ATOM 655 C C . ASP A 1 86 ? -15.850 1.478 22.327 1.00 65.19 86 ASP A C 1
ATOM 657 O O . ASP A 1 86 ? -14.996 1.837 23.137 1.00 65.19 86 ASP A O 1
ATOM 661 N N . ASP A 1 87 ? -16.319 0.227 22.293 1.00 66.88 87 ASP A N 1
ATOM 662 C CA . ASP A 1 87 ? -15.862 -0.802 23.214 1.00 66.88 87 ASP A CA 1
ATOM 663 C C . ASP A 1 87 ? -14.478 -1.328 22.829 1.00 66.88 87 ASP A C 1
ATOM 665 O O . ASP A 1 87 ? -14.064 -1.397 21.658 1.00 66.88 87 ASP A O 1
ATOM 669 N N . VAL A 1 88 ? -13.744 -1.733 23.863 1.00 65.06 88 VAL A N 1
ATOM 670 C CA . VAL A 1 88 ? -12.464 -2.420 23.716 1.00 65.06 88 VAL A CA 1
ATOM 671 C C . VAL A 1 88 ? -12.705 -3.753 23.008 1.00 65.06 88 VAL A C 1
ATOM 673 O O . VAL A 1 88 ? -13.595 -4.523 23.372 1.00 65.06 88 VAL A O 1
ATOM 676 N N . MET A 1 89 ? -11.901 -4.052 21.985 1.00 61.88 89 MET A N 1
ATOM 677 C CA . MET A 1 89 ? -12.005 -5.322 21.263 1.00 61.88 89 MET A CA 1
ATOM 678 C C . MET A 1 89 ? -11.694 -6.498 22.200 1.00 61.88 89 MET A C 1
ATOM 680 O O . MET A 1 89 ? -10.533 -6.771 22.470 1.00 61.88 89 MET A O 1
ATOM 684 N N . GLU A 1 90 ? -12.712 -7.211 22.687 1.00 57.22 90 GLU A N 1
ATOM 685 C CA . GLU A 1 90 ? -12.511 -8.343 23.608 1.00 57.22 90 GLU A CA 1
ATOM 686 C C . GLU A 1 90 ? -11.936 -9.599 22.942 1.00 57.22 90 GLU A C 1
ATOM 688 O O . GLU A 1 90 ? -11.206 -10.336 23.599 1.00 57.22 90 GLU A O 1
ATOM 693 N N . VAL A 1 91 ? -12.245 -9.823 21.658 1.00 54.91 91 VAL A N 1
ATOM 694 C CA . VAL A 1 91 ? -11.780 -10.969 20.860 1.00 54.91 91 VAL A CA 1
ATOM 695 C C . VAL A 1 91 ? -10.817 -10.472 19.781 1.00 54.91 91 VAL A C 1
ATOM 697 O O . VAL A 1 91 ? -11.232 -9.708 18.902 1.00 54.91 91 VAL A O 1
ATOM 700 N N . GLY A 1 92 ? -9.557 -10.925 19.809 1.00 55.25 92 GLY A N 1
ATOM 701 C CA . GLY A 1 92 ? -8.503 -10.449 18.908 1.00 55.25 92 GLY A CA 1
ATOM 702 C C . GLY A 1 92 ? -7.991 -9.075 19.327 1.00 55.25 92 GLY A C 1
ATOM 703 O O . GLY A 1 92 ? -8.037 -8.130 18.537 1.00 55.25 92 GLY A O 1
ATOM 704 N N . ARG A 1 93 ? -7.583 -8.947 20.598 1.00 58.28 93 ARG A N 1
ATOM 705 C CA . ARG A 1 93 ? -7.143 -7.676 21.195 1.00 58.28 93 ARG A CA 1
ATOM 706 C C . ARG A 1 93 ? -5.975 -7.093 20.413 1.00 58.28 93 ARG A C 1
ATOM 708 O O . ARG A 1 93 ? -4.896 -7.683 20.349 1.00 58.28 93 ARG A O 1
ATOM 715 N N . VAL A 1 94 ? -6.180 -5.897 19.868 1.00 60.34 94 VAL A N 1
ATOM 716 C CA . VAL A 1 94 ? -5.123 -5.149 19.193 1.00 60.34 94 VAL A CA 1
ATOM 717 C C . VAL A 1 94 ? -4.577 -4.096 20.138 1.00 60.34 94 VAL A C 1
ATOM 719 O O . VAL A 1 94 ? -5.306 -3.244 20.649 1.00 60.34 94 VAL A O 1
ATOM 722 N N . PHE A 1 95 ? -3.271 -4.151 20.352 1.00 63.34 95 PHE A N 1
ATOM 723 C CA . PHE A 1 95 ? -2.578 -3.252 21.258 1.00 63.34 95 PHE A CA 1
ATOM 724 C C . PHE A 1 95 ? -1.860 -2.148 20.487 1.00 63.34 95 PHE A C 1
ATOM 726 O O . PHE A 1 95 ? -1.156 -2.404 19.500 1.00 63.34 95 PHE A O 1
ATOM 733 N N . GLY A 1 96 ? -2.040 -0.911 20.950 1.00 60.31 96 GLY A N 1
ATOM 734 C CA . GLY A 1 96 ? -1.268 0.234 20.491 1.00 60.31 96 GLY A CA 1
ATOM 735 C C . GLY A 1 96 ? 0.181 0.190 20.984 1.00 60.31 96 GLY A C 1
ATOM 736 O O . GLY A 1 96 ? 0.568 -0.632 21.813 1.00 60.31 96 GLY A O 1
ATOM 737 N N . ARG A 1 97 ? 1.005 1.105 20.460 1.00 56.75 97 ARG A N 1
ATOM 738 C CA . ARG A 1 97 ? 2.370 1.342 20.962 1.00 56.75 97 ARG A CA 1
ATOM 739 C C . ARG A 1 97 ? 2.384 2.200 22.232 1.00 56.75 97 ARG A C 1
ATOM 741 O O . ARG A 1 97 ? 3.379 2.196 22.947 1.00 56.75 97 ARG A O 1
ATOM 748 N N . GLU A 1 98 ? 1.311 2.950 22.464 1.00 58.62 98 GLU A N 1
ATOM 749 C CA . GLU A 1 98 ? 1.116 3.746 23.673 1.00 58.62 98 GLU A CA 1
ATOM 750 C C . GLU A 1 98 ? 0.899 2.800 24.856 1.00 58.62 98 GLU A C 1
ATOM 752 O O . GLU A 1 98 ? 0.106 1.857 24.777 1.00 58.62 98 GLU A O 1
ATOM 757 N N . CYS A 1 99 ? 1.665 3.037 25.916 1.00 53.88 99 CYS A N 1
ATOM 758 C CA . CYS A 1 99 ? 1.434 2.424 27.207 1.00 53.88 99 CYS A CA 1
ATOM 759 C C . CYS A 1 99 ? 0.590 3.380 28.047 1.00 53.88 99 CYS A C 1
ATOM 761 O O . CYS A 1 99 ? 0.784 4.590 27.969 1.00 53.88 99 CYS A O 1
ATOM 763 N N . ASP A 1 100 ? -0.324 2.818 28.822 1.00 59.34 100 ASP A N 1
ATOM 764 C CA . ASP A 1 100 ? -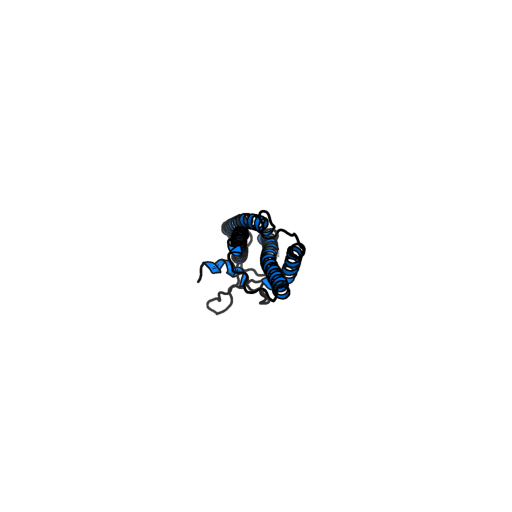1.030 3.501 29.897 1.00 59.34 100 ASP A CA 1
ATOM 765 C C . ASP A 1 100 ? -0.033 3.988 30.966 1.00 59.34 100 ASP A C 1
ATOM 767 O O . ASP A 1 100 ? 1.140 3.593 30.947 1.00 59.34 100 ASP A O 1
ATOM 771 N N . ASP A 1 101 ? -0.498 4.789 31.922 1.00 54.06 101 ASP A N 1
ATOM 772 C CA . ASP A 1 101 ? 0.306 5.344 33.020 1.00 54.06 101 ASP A CA 1
ATOM 773 C C . ASP A 1 101 ? 1.010 4.244 33.851 1.00 54.06 101 ASP A C 1
ATOM 775 O O . ASP A 1 101 ? 2.097 4.454 34.389 1.00 54.06 101 ASP A O 1
ATOM 779 N N . ASP A 1 102 ? 0.459 3.023 33.849 1.00 54.41 102 ASP A N 1
ATOM 780 C CA . ASP A 1 102 ? 1.029 1.809 34.456 1.00 54.41 102 ASP A CA 1
ATOM 781 C C . ASP A 1 102 ? 2.047 1.054 33.566 1.00 54.41 102 ASP A C 1
ATOM 783 O O . ASP A 1 102 ? 2.466 -0.066 33.877 1.00 54.41 102 ASP A O 1
ATOM 787 N N . GLY A 1 103 ? 2.418 1.594 32.403 1.00 54.38 103 GLY A N 1
ATOM 788 C CA . GLY A 1 103 ? 3.346 0.958 31.460 1.00 54.38 103 GLY A CA 1
ATOM 789 C C . GLY A 1 103 ? 2.751 -0.208 30.652 1.00 54.38 103 GLY A C 1
ATOM 790 O O . GLY A 1 103 ? 3.481 -0.889 29.924 1.00 54.38 103 GLY A O 1
ATOM 791 N N . LYS A 1 104 ? 1.434 -0.447 30.739 1.00 53.66 104 LYS A N 1
ATOM 792 C CA . LYS A 1 104 ? 0.727 -1.518 30.011 1.00 53.66 104 LYS A CA 1
ATOM 793 C C . LYS A 1 104 ? 0.260 -1.039 28.636 1.00 53.66 104 LYS A C 1
ATOM 795 O O . LYS A 1 104 ? -0.240 0.071 28.539 1.00 53.66 104 LYS A O 1
ATOM 800 N N . PRO A 1 105 ? 0.364 -1.850 27.573 1.00 60.78 105 PRO A N 1
ATOM 801 C CA . PRO A 1 105 ? -0.069 -1.430 26.246 1.00 60.78 105 PRO A CA 1
ATOM 802 C C . PRO A 1 105 ? -1.582 -1.164 26.210 1.00 60.78 105 PRO A C 1
ATOM 804 O O . PRO A 1 105 ? -2.371 -2.018 26.618 1.00 60.78 105 PRO A O 1
ATOM 807 N N . VAL A 1 106 ? -1.978 0.003 25.699 1.00 66.75 106 VAL A N 1
ATOM 808 C CA . VAL A 1 106 ? -3.386 0.415 25.611 1.00 66.75 106 VAL A CA 1
ATOM 809 C C . VAL A 1 106 ? -4.099 -0.428 24.550 1.00 66.75 106 VAL A C 1
ATOM 811 O O . VAL A 1 106 ? -3.675 -0.481 23.387 1.00 66.75 106 VAL A O 1
ATOM 814 N N . ALA A 1 107 ? -5.171 -1.113 24.953 1.00 68.12 107 ALA A N 1
ATOM 815 C CA . ALA A 1 107 ? -6.034 -1.852 24.037 1.00 68.12 107 ALA A CA 1
ATOM 816 C C . ALA A 1 107 ? -6.872 -0.864 23.212 1.00 68.12 107 ALA A C 1
ATOM 818 O O . ALA A 1 107 ? -7.481 0.050 23.762 1.00 68.12 107 ALA A O 1
ATOM 819 N N . LEU A 1 108 ? -6.880 -1.031 21.889 1.00 66.75 108 LEU A N 1
ATOM 820 C CA . LEU A 1 108 ? -7.623 -0.147 20.991 1.00 66.75 108 LEU A CA 1
ATOM 821 C C . LEU A 1 108 ? -9.109 -0.514 20.960 1.00 66.75 108 LEU A C 1
ATOM 823 O O . LEU A 1 108 ? -9.479 -1.693 20.992 1.00 66.75 108 LEU A O 1
ATOM 827 N N . THR A 1 109 ? -9.956 0.506 20.831 1.00 76.75 109 THR A N 1
ATOM 828 C CA . THR A 1 109 ? -11.380 0.298 20.545 1.00 76.75 109 THR A CA 1
ATOM 829 C C . THR A 1 109 ? -11.576 -0.184 19.110 1.00 76.75 109 THR A C 1
ATOM 831 O O . THR A 1 109 ? -10.727 0.033 18.232 1.00 76.75 109 THR A O 1
ATOM 834 N N . ARG A 1 110 ? -12.724 -0.817 18.841 1.00 75.12 110 ARG A N 1
ATOM 835 C CA . ARG A 1 110 ? -13.104 -1.267 17.492 1.00 75.12 110 ARG A CA 1
ATOM 836 C C . ARG A 1 110 ? -13.031 -0.112 16.482 1.00 75.12 110 ARG A C 1
ATOM 838 O O . ARG A 1 110 ? -12.441 -0.276 15.415 1.00 75.12 110 ARG A O 1
ATOM 845 N N . ARG A 1 111 ? -13.525 1.078 16.834 1.00 78.94 111 ARG A N 1
ATOM 846 C CA . ARG A 1 111 ? -13.452 2.286 15.994 1.00 78.94 111 ARG A CA 1
ATOM 847 C C . ARG A 1 111 ? -12.013 2.719 15.722 1.00 78.94 111 ARG A C 1
ATOM 849 O O . ARG A 1 111 ? -11.657 2.974 14.573 1.00 78.94 111 ARG A O 1
ATOM 856 N N . GLN A 1 112 ? -11.170 2.781 16.752 1.00 77.38 112 GLN A N 1
ATOM 857 C CA . GLN A 1 112 ? -9.775 3.210 16.607 1.00 77.38 112 GLN A CA 1
ATOM 858 C C . GLN A 1 112 ? -8.972 2.260 15.713 1.00 77.38 112 GLN A C 1
ATOM 860 O O . GLN A 1 112 ? -8.176 2.719 14.891 1.00 77.38 112 GLN A O 1
ATOM 865 N N . TYR A 1 113 ? -9.203 0.950 15.832 1.00 80.94 113 TYR A N 1
ATOM 866 C CA . TYR A 1 113 ? -8.575 -0.053 14.974 1.00 80.94 113 TYR A CA 1
ATOM 867 C C . TYR A 1 113 ? -8.951 0.139 13.499 1.00 80.94 113 TYR A C 1
ATOM 869 O O . TYR A 1 113 ? -8.071 0.220 12.636 1.00 80.94 113 TYR A O 1
ATOM 877 N N . VAL A 1 114 ? -10.248 0.273 13.209 1.00 81.62 114 VAL A N 1
ATOM 878 C CA . VAL A 1 114 ? -10.742 0.453 11.837 1.00 81.62 114 VAL A CA 1
ATOM 879 C C . VAL A 1 114 ? -10.243 1.772 11.251 1.00 81.62 114 VAL A C 1
ATOM 881 O O . VAL A 1 114 ? -9.720 1.783 10.137 1.00 81.62 114 VAL A O 1
ATOM 884 N N . CYS A 1 115 ? -10.300 2.869 12.011 1.00 84.19 115 CYS A N 1
ATOM 885 C CA . CYS A 1 115 ? -9.758 4.154 11.573 1.00 84.19 115 CYS A CA 1
ATOM 886 C C . CYS A 1 115 ? -8.247 4.086 11.296 1.00 84.19 115 CYS A C 1
ATOM 888 O O . CYS A 1 115 ? -7.775 4.637 10.303 1.00 84.19 115 CYS A O 1
ATOM 890 N N . ALA A 1 116 ? -7.472 3.374 12.118 1.00 83.44 116 ALA A N 1
ATOM 891 C CA . ALA A 1 116 ? -6.044 3.187 11.865 1.00 83.44 116 ALA A CA 1
ATOM 892 C C . ALA A 1 116 ? -5.786 2.377 10.580 1.00 83.44 116 ALA A C 1
ATOM 894 O O . ALA A 1 116 ? -4.895 2.723 9.805 1.00 83.44 116 ALA A O 1
ATOM 895 N N . MET A 1 117 ? -6.574 1.328 10.327 1.00 85.38 117 MET A N 1
ATOM 896 C CA . MET A 1 117 ? -6.452 0.482 9.136 1.00 85.38 117 MET A CA 1
ATOM 897 C C . MET A 1 117 ? -6.816 1.226 7.845 1.00 85.38 117 MET A C 1
ATOM 899 O O . MET A 1 117 ? -6.042 1.198 6.887 1.00 85.38 117 MET A O 1
ATOM 903 N N . PHE A 1 118 ? -7.954 1.926 7.812 1.00 88.50 118 PHE A N 1
ATOM 904 C CA . PHE A 1 118 ? -8.364 2.704 6.639 1.00 88.50 118 PHE A CA 1
ATOM 905 C C . PHE A 1 118 ? -7.478 3.940 6.423 1.00 88.50 118 PHE A C 1
ATOM 907 O O . PHE A 1 118 ? -7.189 4.287 5.280 1.00 88.50 118 PHE A O 1
ATOM 914 N N . GLY A 1 119 ? -6.955 4.547 7.496 1.00 88.19 119 GLY A N 1
ATOM 915 C CA . GLY A 1 119 ? -5.949 5.611 7.417 1.00 88.19 119 GLY A CA 1
ATOM 916 C C . GLY A 1 119 ? -4.646 5.131 6.782 1.00 88.19 119 GLY A C 1
ATOM 917 O O . GLY A 1 119 ? -4.096 5.794 5.902 1.00 88.19 119 GLY A O 1
ATOM 918 N N . TYR A 1 120 ? -4.186 3.941 7.171 1.00 89.38 120 TYR A N 1
ATOM 919 C CA . TYR A 1 120 ? -3.035 3.294 6.550 1.00 89.38 120 TYR A CA 1
ATOM 920 C C . TYR A 1 120 ? -3.278 2.964 5.072 1.00 89.38 120 TYR A C 1
ATOM 922 O O . TYR A 1 120 ? -2.428 3.265 4.235 1.00 89.38 120 TYR A O 1
ATOM 930 N N . LEU A 1 121 ? -4.437 2.389 4.733 1.00 90.06 121 LEU A N 1
ATOM 931 C CA . LEU A 1 121 ? -4.808 2.068 3.352 1.00 90.06 12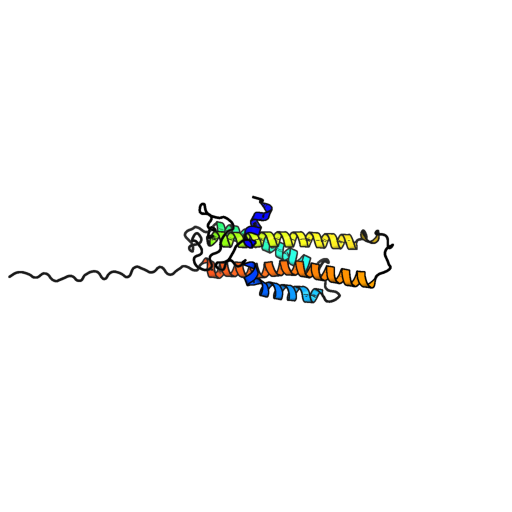1 LEU A CA 1
ATOM 932 C C . LEU A 1 121 ? -4.859 3.320 2.464 1.00 90.06 121 LEU A C 1
ATOM 934 O O . LEU A 1 121 ? -4.285 3.309 1.377 1.00 90.06 121 LEU A O 1
ATOM 938 N N . ALA A 1 122 ? -5.465 4.412 2.943 1.00 92.12 122 ALA A N 1
ATOM 939 C CA . ALA A 1 122 ? -5.492 5.691 2.234 1.00 92.12 122 ALA A CA 1
ATOM 940 C C . ALA A 1 122 ? -4.074 6.219 1.966 1.00 92.12 122 ALA A C 1
ATOM 942 O O . ALA A 1 122 ? -3.747 6.589 0.839 1.00 92.12 122 ALA A O 1
ATOM 943 N N . PHE A 1 123 ? -3.201 6.192 2.977 1.00 91.38 123 PHE A N 1
ATOM 944 C CA . PHE A 1 123 ? -1.807 6.611 2.832 1.00 91.38 123 PHE A CA 1
ATOM 945 C C . PHE A 1 123 ? -1.018 5.723 1.854 1.00 91.38 123 PHE A C 1
ATOM 947 O O . PHE A 1 123 ? -0.251 6.224 1.028 1.00 91.38 123 PHE A O 1
ATOM 954 N N . MET A 1 124 ? -1.214 4.404 1.905 1.00 90.44 124 MET A N 1
ATOM 955 C CA . MET A 1 124 ? -0.579 3.468 0.973 1.00 90.44 124 MET A CA 1
ATOM 956 C C . MET A 1 124 ? -1.039 3.704 -0.466 1.00 90.44 124 MET A C 1
ATOM 958 O O . MET A 1 124 ? -0.210 3.755 -1.367 1.00 90.44 124 MET A O 1
ATOM 962 N N . CYS A 1 125 ? -2.333 3.914 -0.698 1.00 93.00 125 CYS A N 1
ATOM 963 C CA . CYS A 1 125 ? -2.837 4.225 -2.032 1.00 93.00 125 CYS A CA 1
ATOM 964 C C . CYS A 1 125 ? -2.321 5.568 -2.560 1.00 93.00 125 CYS A C 1
ATOM 966 O O . CYS A 1 125 ? -1.919 5.658 -3.724 1.00 93.00 125 CYS A O 1
ATOM 968 N N . LEU A 1 126 ? -2.264 6.594 -1.707 1.00 92.81 126 LEU A N 1
ATOM 969 C CA . LEU A 1 126 ? -1.722 7.899 -2.078 1.00 92.81 126 LEU A CA 1
ATOM 970 C C . LEU A 1 126 ? -0.234 7.808 -2.434 1.00 92.81 126 LEU A C 1
ATOM 972 O O . LEU A 1 126 ? 0.202 8.347 -3.449 1.00 92.81 126 LEU A O 1
ATOM 976 N N . SER A 1 127 ? 0.553 7.097 -1.627 1.00 91.12 127 SER A N 1
ATOM 977 C CA . SER A 1 127 ? 1.982 6.913 -1.898 1.00 91.12 127 SER A CA 1
ATOM 978 C C . SER A 1 127 ? 2.225 6.083 -3.158 1.00 91.12 127 SER A C 1
ATOM 980 O O . SER A 1 127 ? 3.026 6.494 -3.992 1.00 91.12 127 SER A O 1
ATOM 982 N N . VAL A 1 128 ? 1.502 4.975 -3.358 1.00 91.06 128 VAL A N 1
ATOM 983 C CA . VAL A 1 128 ? 1.618 4.143 -4.568 1.00 91.06 128 VAL A CA 1
ATOM 984 C C . VAL A 1 128 ? 1.227 4.922 -5.821 1.00 91.06 128 VAL A C 1
ATOM 986 O O . VAL A 1 128 ? 1.969 4.879 -6.796 1.00 91.06 128 VAL A O 1
ATOM 989 N N . SER A 1 129 ? 0.114 5.662 -5.804 1.00 92.94 129 SER A N 1
ATOM 990 C CA . SER A 1 129 ? -0.310 6.476 -6.955 1.00 92.94 129 SER A CA 1
ATOM 991 C C . SER A 1 129 ? 0.688 7.594 -7.267 1.00 92.94 129 SER A C 1
ATOM 993 O O . SER A 1 129 ? 1.077 7.761 -8.420 1.00 92.94 129 SER A O 1
ATOM 995 N N . THR A 1 130 ? 1.189 8.294 -6.246 1.00 91.81 130 THR A N 1
ATOM 996 C CA . THR A 1 130 ? 2.203 9.345 -6.423 1.00 91.81 130 THR A CA 1
ATOM 997 C C . THR A 1 130 ? 3.507 8.772 -6.985 1.00 91.81 130 THR A C 1
ATOM 999 O O . THR A 1 130 ? 4.054 9.301 -7.950 1.00 91.81 130 THR A O 1
ATOM 1002 N N . ILE A 1 131 ? 3.999 7.661 -6.425 1.00 91.00 131 ILE A N 1
ATOM 1003 C CA . ILE A 1 131 ? 5.212 6.982 -6.902 1.00 91.00 131 ILE A CA 1
ATOM 1004 C C . ILE A 1 131 ? 5.014 6.458 -8.329 1.00 91.00 131 ILE A C 1
ATOM 1006 O O . ILE A 1 131 ? 5.923 6.589 -9.145 1.00 91.00 131 ILE A O 1
ATOM 1010 N N . ALA A 1 132 ? 3.844 5.902 -8.652 1.00 89.50 132 ALA A N 1
ATOM 1011 C CA . ALA A 1 132 ? 3.520 5.426 -9.993 1.00 89.50 132 ALA A CA 1
ATOM 1012 C C . ALA A 1 132 ? 3.631 6.550 -11.029 1.00 89.50 132 ALA A C 1
ATOM 1014 O O . ALA A 1 132 ? 4.373 6.404 -11.998 1.00 89.50 132 ALA A O 1
ATOM 1015 N N . VAL A 1 133 ? 2.976 7.690 -10.781 1.00 88.62 133 VAL A N 1
ATOM 1016 C CA . VAL A 1 133 ? 3.025 8.860 -11.671 1.00 88.62 133 VAL A CA 1
ATOM 1017 C C . VAL A 1 133 ? 4.460 9.367 -11.833 1.00 88.62 133 VAL A C 1
ATOM 1019 O O . VAL A 1 133 ? 4.915 9.571 -12.956 1.00 88.62 133 VAL A O 1
ATOM 1022 N N . LEU A 1 134 ? 5.211 9.511 -10.734 1.00 88.94 134 LEU A N 1
ATOM 1023 C CA . LEU A 1 134 ? 6.609 9.954 -10.789 1.00 88.94 134 LEU A CA 1
ATOM 1024 C C . LEU A 1 134 ? 7.486 9.000 -11.611 1.00 88.94 134 LEU A C 1
ATOM 1026 O O . LEU A 1 134 ? 8.300 9.452 -12.414 1.00 88.94 134 LEU A O 1
ATOM 1030 N N . LEU A 1 135 ? 7.321 7.687 -11.435 1.00 86.44 135 LEU A N 1
ATOM 1031 C CA . LEU A 1 135 ? 8.100 6.690 -12.167 1.00 86.44 135 LEU A CA 1
ATOM 1032 C C . LEU A 1 135 ? 7.769 6.690 -13.659 1.00 86.44 135 LEU A C 1
ATOM 1034 O O . LEU A 1 135 ? 8.698 6.661 -14.463 1.00 86.44 135 LEU A O 1
ATOM 1038 N N . VAL A 1 136 ? 6.489 6.769 -14.033 1.00 85.06 136 VAL A N 1
ATOM 1039 C CA . VAL A 1 136 ? 6.068 6.843 -15.443 1.00 85.06 136 VAL A CA 1
ATOM 1040 C C . VAL A 1 136 ? 6.689 8.072 -16.113 1.00 85.06 136 VAL A C 1
ATOM 1042 O O . VAL A 1 136 ? 7.387 7.925 -17.118 1.00 85.06 136 VAL A O 1
ATOM 1045 N N . VAL A 1 137 ? 6.583 9.252 -15.488 1.00 83.44 137 VAL A N 1
ATOM 1046 C CA . VAL A 1 137 ? 7.171 10.503 -16.004 1.00 83.44 137 VAL A CA 1
ATOM 1047 C C . VAL A 1 137 ? 8.691 10.393 -16.169 1.00 83.44 137 VAL A C 1
ATOM 1049 O O . VAL A 1 137 ? 9.229 10.747 -17.218 1.00 83.44 137 VAL A O 1
ATOM 1052 N N . VAL A 1 138 ? 9.404 9.855 -15.172 1.00 81.31 138 VAL A N 1
ATOM 1053 C CA . VAL A 1 138 ? 10.862 9.656 -15.265 1.00 81.31 138 VAL A CA 1
ATOM 1054 C C . VAL A 1 138 ? 11.218 8.685 -16.393 1.00 81.31 138 VAL A C 1
ATOM 1056 O O . VAL A 1 138 ? 12.218 8.894 -17.088 1.00 81.31 138 VAL A O 1
ATOM 1059 N N . THR A 1 139 ? 10.420 7.636 -16.615 1.00 74.00 139 THR A N 1
ATOM 1060 C CA . THR A 1 139 ? 10.691 6.675 -17.695 1.00 74.00 139 THR A CA 1
ATOM 1061 C C . THR A 1 139 ? 10.507 7.267 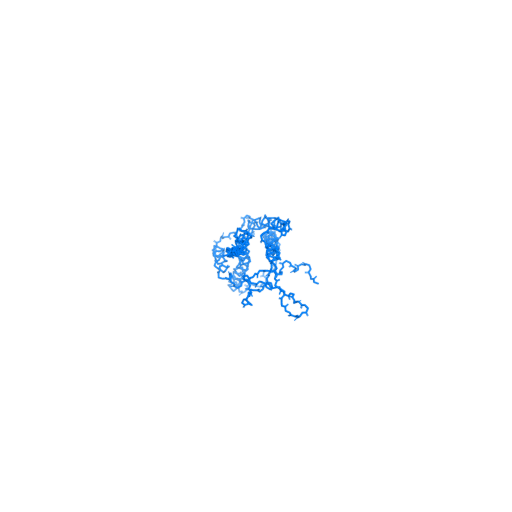-19.087 1.00 74.00 139 THR A C 1
ATOM 1063 O O . THR A 1 139 ? 11.217 6.870 -20.008 1.00 74.00 139 THR A O 1
ATOM 1066 N N . ASP A 1 140 ? 9.618 8.241 -19.253 1.00 69.75 140 ASP A N 1
ATOM 1067 C CA . ASP A 1 140 ? 9.432 8.908 -20.540 1.00 69.75 140 ASP A CA 1
ATOM 1068 C C . ASP A 1 140 ? 10.530 9.945 -20.810 1.00 69.75 140 ASP A C 1
ATOM 1070 O O . ASP A 1 140 ? 11.071 9.984 -21.917 1.00 69.75 140 ASP A O 1
ATOM 1074 N N . VAL A 1 141 ? 10.988 10.672 -19.784 1.00 65.94 141 VAL A N 1
ATOM 1075 C CA . VAL A 1 141 ? 12.151 11.582 -19.883 1.00 65.94 141 VAL A CA 1
ATOM 1076 C C . VAL A 1 141 ? 13.453 10.824 -20.178 1.00 65.94 141 VAL A C 1
ATOM 1078 O O . VAL A 1 141 ? 14.328 11.296 -20.904 1.00 65.94 141 VAL A O 1
ATOM 1081 N N . THR A 1 142 ? 13.606 9.616 -19.635 1.00 60.72 142 THR A N 1
ATOM 1082 C CA . THR A 1 142 ? 14.795 8.788 -19.897 1.00 60.72 142 THR A CA 1
ATOM 1083 C C . THR A 1 142 ? 14.791 8.161 -21.292 1.00 60.72 142 THR A C 1
ATOM 1085 O O . THR A 1 142 ? 15.866 7.951 -21.856 1.00 60.72 142 THR A O 1
ATOM 1088 N N . LYS A 1 143 ? 13.615 7.937 -21.898 1.00 61.16 143 LYS A N 1
ATOM 1089 C CA . LYS A 1 143 ? 13.489 7.567 -23.320 1.00 61.16 143 LYS A CA 1
ATOM 1090 C C . LYS A 1 143 ? 13.744 8.751 -24.259 1.00 61.16 143 LYS A C 1
ATOM 1092 O O . LYS A 1 143 ? 14.237 8.532 -25.361 1.00 61.16 143 LYS A O 1
ATOM 1097 N N . SER A 1 144 ? 13.469 9.988 -23.837 1.00 56.59 144 SER A N 1
ATOM 1098 C CA . SER A 1 144 ? 13.585 11.196 -24.671 1.00 56.59 144 SER A CA 1
ATOM 1099 C C . SER A 1 144 ? 15.021 11.723 -24.867 1.00 56.59 144 SER A C 1
ATOM 1101 O O . SER A 1 144 ? 15.210 12.894 -25.180 1.00 56.59 144 SER A O 1
ATOM 1103 N N . GLY A 1 145 ? 16.046 10.877 -24.702 1.00 52.31 145 GLY A N 1
ATOM 1104 C CA . GLY A 1 145 ? 17.416 11.168 -25.152 1.00 52.31 145 GLY A CA 1
ATOM 1105 C C . GLY A 1 145 ? 18.376 11.787 -24.127 1.00 52.31 145 GLY A C 1
ATOM 1106 O O . GLY A 1 145 ? 19.564 11.875 -24.417 1.00 52.31 145 GLY A O 1
ATOM 1107 N N . LEU A 1 146 ? 17.944 12.138 -22.909 1.00 49.06 146 LEU A N 1
ATOM 1108 C CA . LEU A 1 146 ? 18.837 12.762 -21.910 1.00 49.06 146 LEU A CA 1
ATOM 1109 C C . LEU A 1 146 ? 19.933 11.803 -21.387 1.00 49.06 146 LEU A C 1
ATOM 1111 O O . LEU A 1 146 ? 21.034 12.231 -21.055 1.00 49.06 146 LEU A O 1
ATOM 1115 N N . LEU A 1 147 ? 19.662 10.492 -21.360 1.00 47.72 147 LEU A N 1
ATOM 1116 C CA . LEU A 1 147 ? 20.619 9.450 -20.948 1.00 47.72 147 LEU A CA 1
ATOM 1117 C C . LEU A 1 147 ? 21.558 8.979 -22.068 1.00 47.72 147 LEU A C 1
ATOM 1119 O O . LEU A 1 147 ? 22.554 8.322 -21.775 1.00 47.72 147 LEU A O 1
ATOM 1123 N N . GLN A 1 148 ? 21.279 9.323 -23.330 1.00 52.66 148 GLN A N 1
ATOM 1124 C CA . GLN A 1 148 ? 22.181 9.029 -24.455 1.00 52.66 148 GLN A CA 1
ATOM 1125 C C . GLN A 1 148 ? 23.409 9.958 -24.476 1.00 52.66 148 GLN A C 1
ATOM 1127 O O . GLN A 1 148 ? 24.340 9.728 -25.239 1.00 52.66 148 GLN A O 1
ATOM 1132 N N . ALA A 1 149 ? 23.431 10.986 -23.620 1.00 52.91 149 ALA A N 1
ATOM 1133 C CA . ALA A 1 149 ? 24.555 11.904 -23.448 1.00 52.91 149 ALA A CA 1
ATOM 1134 C C . ALA A 1 149 ? 25.611 11.416 -22.432 1.00 52.91 149 ALA A C 1
ATOM 1136 O O . ALA A 1 149 ? 26.601 12.113 -22.205 1.00 52.91 149 ALA A O 1
ATOM 1137 N N . LEU A 1 150 ? 25.425 10.248 -21.798 1.00 51.59 150 LEU A N 1
ATOM 1138 C CA . LEU A 1 150 ? 26.445 9.679 -20.914 1.00 51.59 150 LEU A CA 1
ATOM 1139 C C . LEU A 1 150 ? 27.535 8.966 -21.738 1.00 51.59 150 LEU A C 1
ATOM 1141 O O . LEU A 1 150 ? 27.208 8.135 -22.583 1.00 51.59 150 LEU A O 1
ATOM 1145 N N . PRO A 1 151 ? 28.827 9.262 -21.503 1.00 51.28 151 PRO A N 1
ATOM 1146 C CA . PRO A 1 151 ? 29.913 8.761 -22.335 1.00 51.28 151 PRO A CA 1
ATOM 1147 C C . PRO A 1 151 ? 30.121 7.246 -22.188 1.00 51.28 151 PRO A C 1
ATOM 1149 O O . PRO A 1 151 ? 30.263 6.710 -21.088 1.00 51.28 151 PRO A O 1
ATOM 1152 N N . ASP A 1 152 ? 30.225 6.581 -23.339 1.00 57.09 152 ASP A N 1
ATOM 1153 C CA . ASP A 1 152 ? 30.329 5.130 -23.570 1.00 57.09 152 ASP A CA 1
ATOM 1154 C C . ASP A 1 152 ? 31.679 4.489 -23.145 1.00 57.09 152 ASP A C 1
ATOM 1156 O O . ASP A 1 152 ? 32.115 3.463 -23.670 1.00 57.09 152 ASP A O 1
ATOM 1160 N N . GLN A 1 153 ? 32.396 5.084 -22.186 1.00 50.88 153 GLN A N 1
ATOM 1161 C CA . GLN A 1 153 ? 33.809 4.767 -21.912 1.00 50.88 153 GLN A CA 1
ATOM 1162 C C . GLN A 1 153 ? 34.049 3.584 -20.948 1.00 50.88 153 GLN A C 1
ATOM 1164 O O . GLN A 1 153 ? 35.180 3.346 -20.535 1.00 50.88 153 GLN A O 1
ATOM 1169 N N . TRP A 1 154 ? 33.021 2.809 -20.582 1.00 46.22 154 TRP A N 1
ATOM 1170 C CA . TRP A 1 154 ? 33.122 1.691 -19.619 1.00 46.22 154 TRP A CA 1
ATOM 1171 C C . TRP A 1 154 ? 32.513 0.383 -20.176 1.00 46.22 154 TRP A C 1
ATOM 1173 O O . TRP A 1 154 ? 31.600 -0.217 -19.589 1.00 46.22 154 TRP A O 1
ATOM 1183 N N . THR A 1 155 ? 32.992 -0.046 -21.347 1.00 51.66 155 THR A N 1
ATOM 1184 C CA . THR A 1 155 ? 32.386 -1.064 -22.233 1.00 51.66 155 THR A CA 1
ATOM 1185 C C . THR A 1 155 ? 33.128 -2.412 -22.314 1.00 51.66 155 THR A C 1
ATOM 1187 O O . THR A 1 155 ? 33.072 -3.078 -23.341 1.00 51.66 155 THR A O 1
ATOM 1190 N N . SER A 1 156 ? 33.754 -2.911 -21.237 1.00 49.28 156 SER A N 1
ATOM 1191 C CA . SER A 1 156 ? 34.403 -4.246 -21.261 1.00 49.28 156 SER A CA 1
ATOM 1192 C C . SER A 1 156 ? 33.674 -5.370 -20.507 1.00 49.28 156 SER A C 1
ATOM 1194 O O . SER A 1 156 ? 34.200 -6.474 -20.392 1.00 49.28 156 SER A O 1
ATOM 1196 N N . THR A 1 157 ? 32.447 -5.174 -20.003 1.00 55.16 157 THR A N 1
ATOM 1197 C CA . THR A 1 157 ? 31.706 -6.276 -19.338 1.00 55.16 157 THR A CA 1
ATOM 1198 C C . THR A 1 157 ? 30.195 -6.215 -19.580 1.00 55.16 157 THR A C 1
ATOM 1200 O O . THR A 1 157 ? 29.375 -6.091 -18.668 1.00 55.16 157 THR A O 1
ATOM 1203 N N . VAL A 1 158 ? 29.817 -6.297 -20.856 1.00 59.62 158 VAL A N 1
ATOM 1204 C CA . VAL A 1 158 ? 28.432 -6.177 -21.353 1.00 59.62 158 VAL A CA 1
ATOM 1205 C C . VAL A 1 158 ? 27.500 -7.258 -20.777 1.00 59.62 158 VAL A C 1
ATOM 1207 O O . VAL A 1 158 ? 26.346 -6.977 -20.454 1.00 59.62 158 VAL A O 1
ATOM 1210 N N . TRP A 1 159 ? 28.000 -8.483 -20.575 1.00 58.75 159 TRP A N 1
ATOM 1211 C CA . TRP A 1 159 ? 27.189 -9.605 -20.079 1.00 58.75 159 TRP A CA 1
ATOM 1212 C C . TRP A 1 159 ? 26.820 -9.464 -18.594 1.00 58.75 159 TRP A C 1
ATOM 1214 O O . TRP A 1 159 ? 25.661 -9.649 -18.219 1.00 58.75 159 TRP A O 1
ATOM 1224 N N . PHE A 1 160 ? 27.772 -9.057 -17.747 1.00 60.53 160 PHE A N 1
ATOM 1225 C CA . PHE A 1 160 ? 27.531 -8.865 -16.312 1.00 60.53 160 PHE A CA 1
ATOM 1226 C C . PHE A 1 160 ? 26.590 -7.678 -16.061 1.00 60.53 160 PHE A C 1
ATOM 1228 O O . PHE A 1 160 ? 25.656 -7.796 -15.274 1.00 60.53 160 PHE A O 1
ATOM 1235 N N . LYS A 1 161 ? 26.752 -6.572 -16.806 1.00 66.50 161 LYS A N 1
ATOM 1236 C CA . LYS A 1 161 ? 25.859 -5.402 -16.727 1.00 66.50 161 LYS A CA 1
ATOM 1237 C C . LYS A 1 161 ? 24.421 -5.722 -17.150 1.00 66.50 161 LYS A C 1
ATOM 1239 O O . LYS A 1 161 ? 23.492 -5.280 -16.479 1.00 66.50 161 LYS A O 1
ATOM 1244 N N . LYS A 1 162 ? 24.214 -6.504 -18.219 1.00 68.38 162 LYS A N 1
ATOM 1245 C CA . LYS A 1 162 ? 22.865 -6.866 -18.697 1.00 68.38 162 LYS A CA 1
ATOM 1246 C C . LYS A 1 162 ? 22.120 -7.760 -17.700 1.00 68.38 162 LYS A C 1
ATOM 1248 O O . LYS A 1 162 ? 20.969 -7.470 -17.380 1.00 68.38 162 LYS A O 1
ATOM 1253 N N . ASN A 1 163 ? 22.777 -8.800 -17.180 1.00 72.62 163 ASN A N 1
ATOM 1254 C CA . ASN A 1 163 ? 22.182 -9.682 -16.169 1.00 72.62 163 ASN A CA 1
ATOM 1255 C C . ASN A 1 163 ? 21.933 -8.938 -14.850 1.00 72.62 163 ASN A C 1
ATOM 1257 O O . ASN A 1 163 ? 20.855 -9.055 -14.275 1.00 72.62 163 ASN A O 1
ATOM 1261 N N . PHE A 1 164 ? 22.885 -8.109 -14.412 1.00 76.25 164 PHE A N 1
ATOM 1262 C CA . PHE A 1 164 ? 22.734 -7.294 -13.208 1.00 76.25 164 PHE A CA 1
ATOM 1263 C C . PHE A 1 164 ? 21.570 -6.298 -13.322 1.00 76.25 164 PHE A C 1
ATOM 1265 O O . PHE A 1 164 ? 20.721 -6.254 -12.437 1.00 76.25 164 PHE A O 1
ATOM 1272 N N . MET A 1 165 ? 21.461 -5.553 -14.429 1.00 73.00 165 MET A N 1
ATOM 1273 C CA . MET A 1 165 ? 20.342 -4.625 -14.649 1.00 73.00 165 MET A CA 1
ATOM 1274 C C . MET A 1 165 ? 18.988 -5.340 -14.740 1.00 73.00 165 MET A C 1
ATOM 1276 O O . MET A 1 165 ? 17.990 -4.812 -14.248 1.00 73.00 165 MET A O 1
ATOM 1280 N N . TRP A 1 166 ? 18.936 -6.541 -15.326 1.00 78.19 166 TRP A N 1
ATOM 1281 C CA . TRP A 1 166 ? 17.712 -7.343 -15.361 1.00 78.19 166 TRP A CA 1
ATOM 1282 C C . TRP A 1 166 ? 17.282 -7.788 -13.958 1.00 78.19 166 TRP A C 1
ATOM 1284 O O . TRP A 1 166 ? 16.115 -7.624 -13.606 1.00 78.19 166 TRP A O 1
ATOM 1294 N N . ILE A 1 167 ? 18.223 -8.255 -13.127 1.00 80.88 167 ILE A N 1
ATOM 1295 C CA . ILE A 1 167 ? 17.956 -8.623 -11.728 1.00 80.88 167 ILE A CA 1
ATOM 1296 C C . ILE A 1 167 ? 17.483 -7.403 -10.933 1.00 80.88 167 ILE A C 1
ATOM 1298 O O . ILE A 1 167 ? 16.466 -7.485 -10.254 1.00 80.88 167 ILE A O 1
ATOM 1302 N N . VAL A 1 168 ? 18.162 -6.257 -11.049 1.00 81.94 168 VAL A N 1
ATOM 1303 C CA . VAL A 1 168 ? 17.763 -5.018 -10.359 1.00 81.94 168 VAL A CA 1
ATOM 1304 C C . VAL A 1 168 ? 16.347 -4.604 -10.756 1.00 81.94 168 VAL A C 1
ATOM 1306 O O . VAL A 1 168 ? 15.533 -4.291 -9.889 1.00 81.94 168 VAL A O 1
ATOM 1309 N N . ARG A 1 169 ? 16.012 -4.664 -12.051 1.00 81.56 169 ARG A N 1
ATOM 1310 C CA . ARG A 1 169 ? 14.657 -4.384 -12.542 1.00 81.56 169 ARG A CA 1
ATOM 1311 C C . ARG A 1 169 ? 13.634 -5.370 -11.978 1.00 81.56 169 ARG A C 1
ATOM 1313 O O . ARG A 1 169 ? 12.577 -4.935 -11.531 1.00 81.56 169 ARG A O 1
ATOM 1320 N N . ALA A 1 170 ? 13.929 -6.668 -11.994 1.00 82.88 170 ALA A N 1
ATOM 1321 C CA . ALA A 1 170 ? 13.032 -7.702 -11.485 1.00 82.88 170 ALA A CA 1
ATOM 1322 C C . ALA A 1 170 ? 12.788 -7.551 -9.976 1.00 82.88 170 ALA A C 1
ATOM 1324 O O . ALA A 1 170 ? 11.645 -7.614 -9.532 1.00 82.88 170 ALA A O 1
ATOM 1325 N N . VAL A 1 171 ? 13.840 -7.272 -9.199 1.00 86.75 171 VAL A N 1
ATOM 1326 C CA . VAL A 1 171 ? 13.743 -6.983 -7.761 1.00 86.75 171 VAL A CA 1
ATOM 1327 C C . VAL A 1 171 ? 12.911 -5.726 -7.524 1.00 86.75 171 VAL A C 1
ATOM 1329 O O . VAL A 1 171 ? 12.018 -5.740 -6.685 1.00 86.75 171 VAL A O 1
ATOM 1332 N N . PHE A 1 172 ? 13.143 -4.656 -8.286 1.00 87.31 172 PHE A N 1
ATOM 1333 C CA . PHE A 1 172 ? 12.395 -3.409 -8.140 1.00 87.31 172 PHE A CA 1
ATOM 1334 C C . PHE A 1 172 ? 10.899 -3.575 -8.459 1.00 87.31 172 PHE A C 1
ATOM 1336 O O . PHE A 1 172 ? 10.055 -3.145 -7.674 1.00 87.31 172 PHE A O 1
ATOM 1343 N N . ILE A 1 173 ? 10.560 -4.259 -9.559 1.00 87.75 173 ILE A N 1
ATOM 1344 C CA . ILE A 1 173 ? 9.170 -4.607 -9.905 1.00 87.75 173 ILE A CA 1
ATOM 1345 C C . ILE A 1 173 ? 8.557 -5.491 -8.814 1.00 87.75 173 ILE A C 1
ATOM 1347 O O . ILE A 1 173 ? 7.444 -5.226 -8.366 1.00 87.75 173 ILE A O 1
ATOM 1351 N N . GLY A 1 174 ? 9.294 -6.502 -8.348 1.00 88.94 174 GLY A N 1
ATOM 1352 C CA . GLY A 1 174 ? 8.851 -7.392 -7.280 1.00 88.94 174 GLY A CA 1
ATOM 1353 C C . GLY A 1 174 ? 8.541 -6.645 -5.983 1.00 88.94 174 GLY A C 1
ATOM 1354 O O . GLY A 1 174 ? 7.514 -6.905 -5.366 1.00 88.94 174 GLY A O 1
ATOM 1355 N N . LEU A 1 175 ? 9.371 -5.672 -5.595 1.00 89.69 175 LEU A N 1
ATOM 1356 C CA . LEU A 1 175 ? 9.141 -4.840 -4.409 1.00 89.69 175 LEU A CA 1
ATOM 1357 C C . LEU A 1 175 ? 7.909 -3.934 -4.557 1.00 89.69 175 LEU A C 1
ATOM 1359 O O . LEU A 1 175 ? 7.120 -3.833 -3.617 1.00 89.69 175 LEU A O 1
ATOM 1363 N N . LEU A 1 176 ? 7.702 -3.314 -5.725 1.00 89.12 176 LEU A N 1
ATOM 1364 C CA . LEU A 1 176 ? 6.486 -2.532 -5.990 1.00 89.12 176 LEU A CA 1
ATOM 1365 C C . LEU A 1 176 ? 5.233 -3.416 -5.942 1.00 89.12 176 LEU A C 1
ATOM 1367 O O . LEU A 1 176 ? 4.264 -3.084 -5.261 1.00 89.12 176 LEU A O 1
ATOM 1371 N N . ASN A 1 177 ? 5.266 -4.564 -6.619 1.00 91.75 177 ASN A N 1
ATOM 1372 C CA . ASN A 1 177 ? 4.160 -5.516 -6.625 1.00 91.75 177 ASN A CA 1
ATOM 1373 C C . ASN A 1 177 ? 3.898 -6.109 -5.241 1.00 91.75 177 ASN A C 1
ATOM 1375 O O . ASN A 1 177 ? 2.751 -6.391 -4.911 1.00 91.75 177 ASN A O 1
ATOM 1379 N N . LEU A 1 178 ? 4.927 -6.258 -4.406 1.00 91.69 178 LEU A N 1
ATOM 1380 C CA . LEU A 1 178 ? 4.772 -6.667 -3.014 1.00 91.69 178 LEU A CA 1
ATOM 1381 C C . LEU A 1 178 ? 3.999 -5.617 -2.207 1.00 91.69 178 LEU A C 1
ATOM 1383 O O . LEU A 1 178 ? 3.093 -5.973 -1.453 1.00 91.69 178 LEU A O 1
ATOM 1387 N N . ALA A 1 179 ? 4.308 -4.330 -2.392 1.00 89.44 179 ALA A N 1
ATOM 1388 C CA . ALA A 1 179 ? 3.561 -3.243 -1.760 1.00 89.44 179 ALA A CA 1
ATOM 1389 C C . ALA A 1 179 ? 2.097 -3.213 -2.236 1.00 89.44 179 ALA A C 1
ATOM 1391 O O . ALA A 1 179 ? 1.182 -3.098 -1.417 1.00 89.44 179 ALA A O 1
ATOM 1392 N N . ILE A 1 180 ? 1.871 -3.397 -3.540 1.00 91.56 180 ILE A N 1
ATOM 1393 C CA . ILE A 1 180 ? 0.535 -3.498 -4.143 1.00 91.56 180 ILE A CA 1
ATOM 1394 C C . ILE A 1 180 ? -0.237 -4.704 -3.588 1.00 91.56 180 ILE A C 1
ATOM 1396 O O . ILE A 1 180 ? -1.385 -4.570 -3.167 1.00 91.56 180 ILE A O 1
ATOM 1400 N N . ALA A 1 181 ? 0.385 -5.879 -3.526 1.00 91.88 181 ALA A N 1
ATOM 1401 C CA . ALA A 1 181 ? -0.230 -7.086 -2.987 1.00 91.88 181 ALA A CA 1
ATOM 1402 C C . ALA A 1 181 ? -0.604 -6.916 -1.509 1.00 91.88 181 ALA A C 1
ATOM 1404 O O . ALA A 1 181 ? -1.704 -7.286 -1.100 1.00 91.88 181 ALA A O 1
ATOM 1405 N N . HIS A 1 182 ? 0.275 -6.300 -0.713 1.00 90.31 182 HIS A N 1
ATOM 1406 C CA . HIS A 1 182 ? -0.020 -5.985 0.681 1.00 90.31 182 HIS A CA 1
ATOM 1407 C C . HIS A 1 182 ? -1.236 -5.062 0.820 1.00 90.31 182 HIS A C 1
ATOM 1409 O O . HIS A 1 182 ? -2.105 -5.297 1.665 1.00 90.31 182 HIS A O 1
ATOM 1415 N N . MET A 1 183 ? -1.327 -4.046 -0.037 1.00 90.19 183 MET A N 1
ATOM 1416 C CA . MET A 1 183 ? -2.469 -3.139 -0.095 1.00 90.19 183 MET A CA 1
ATOM 1417 C C . MET A 1 183 ? -3.765 -3.891 -0.434 1.00 90.19 183 MET A C 1
ATOM 1419 O O . MET A 1 183 ? -4.759 -3.719 0.267 1.00 90.19 183 MET A O 1
ATOM 1423 N N . ILE A 1 184 ? -3.750 -4.774 -1.438 1.00 91.00 184 ILE A N 1
ATOM 1424 C CA . ILE A 1 184 ? -4.915 -5.582 -1.842 1.00 91.00 184 ILE A CA 1
ATOM 1425 C C . ILE A 1 184 ? -5.392 -6.475 -0.690 1.00 91.00 184 ILE A C 1
ATOM 1427 O O . ILE A 1 184 ? -6.568 -6.452 -0.334 1.00 91.00 184 ILE A O 1
ATOM 1431 N N . VAL A 1 185 ? -4.491 -7.227 -0.053 1.00 90.38 185 VAL A N 1
ATOM 1432 C CA . VAL A 1 185 ? -4.871 -8.121 1.056 1.00 90.38 185 VAL A CA 1
ATOM 1433 C C . VAL A 1 185 ? -5.419 -7.332 2.245 1.00 90.38 185 VAL A C 1
ATOM 1435 O O . VAL A 1 185 ? -6.427 -7.715 2.838 1.00 90.38 185 VAL A O 1
ATOM 1438 N N . THR A 1 186 ? -4.792 -6.202 2.577 1.00 88.25 186 THR A N 1
ATOM 1439 C CA . THR A 1 186 ? -5.265 -5.333 3.664 1.00 88.25 186 THR A CA 1
ATOM 1440 C C . THR A 1 186 ? -6.623 -4.711 3.332 1.00 88.25 186 THR A C 1
ATOM 1442 O O . THR A 1 186 ? -7.453 -4.561 4.222 1.00 88.25 186 THR A O 1
ATOM 1445 N N . THR A 1 187 ? -6.897 -4.431 2.056 1.00 91.00 187 THR A N 1
ATOM 1446 C CA . THR A 1 187 ? -8.206 -3.951 1.586 1.00 91.00 187 THR A CA 1
ATOM 1447 C C . THR A 1 187 ? -9.296 -4.982 1.848 1.00 91.00 187 THR A C 1
ATOM 1449 O O . THR A 1 187 ? -10.313 -4.653 2.451 1.00 91.00 187 THR A O 1
ATOM 1452 N N . PHE A 1 188 ? -9.076 -6.243 1.459 1.00 90.00 188 PHE A N 1
ATOM 1453 C CA . PHE A 1 188 ? -10.032 -7.317 1.742 1.00 90.00 188 PHE A CA 1
ATOM 1454 C C . PHE A 1 188 ? -10.264 -7.495 3.240 1.00 90.00 188 PHE A C 1
ATOM 1456 O O . PHE A 1 188 ? -11.397 -7.708 3.662 1.00 90.00 188 PHE A O 1
ATOM 1463 N N . HIS A 1 189 ? -9.216 -7.351 4.053 1.00 85.19 189 HIS A N 1
ATOM 1464 C CA . HIS A 1 189 ? -9.364 -7.385 5.504 1.00 85.19 189 HIS A CA 1
ATOM 1465 C C . HIS A 1 189 ? -10.201 -6.211 6.030 1.00 85.19 189 HIS A C 1
ATOM 1467 O O . HIS A 1 189 ? -11.060 -6.403 6.890 1.00 85.19 189 HIS A O 1
ATOM 1473 N N . GLY A 1 190 ? -10.003 -5.016 5.469 1.00 85.06 190 GLY A N 1
ATOM 1474 C CA . GLY A 1 190 ? -10.809 -3.844 5.785 1.00 85.06 190 GLY A CA 1
ATOM 1475 C C . GLY A 1 190 ? -12.278 -4.007 5.421 1.00 85.06 190 GLY A C 1
ATOM 1476 O O . GLY A 1 190 ? -13.148 -3.691 6.230 1.00 85.06 190 GLY A O 1
ATOM 1477 N N . LEU A 1 191 ? -12.556 -4.566 4.245 1.00 87.19 191 LEU A N 1
ATOM 1478 C CA . LEU A 1 191 ? -13.914 -4.868 3.799 1.00 87.19 191 LEU A CA 1
ATOM 1479 C C . LEU A 1 191 ? -14.574 -5.941 4.667 1.00 87.19 191 LEU A C 1
ATOM 1481 O O . LEU A 1 191 ? -15.714 -5.755 5.077 1.00 87.19 191 LEU A O 1
ATOM 1485 N N . TYR A 1 192 ? -13.857 -7.018 5.002 1.00 85.25 192 TYR A N 1
ATOM 1486 C CA . TYR A 1 192 ? -14.343 -8.040 5.932 1.00 85.25 192 TYR A CA 1
ATOM 1487 C C . TYR A 1 192 ? -14.766 -7.417 7.268 1.00 85.25 192 TYR A C 1
ATOM 1489 O O . TYR A 1 192 ? -15.849 -7.699 7.775 1.00 85.25 192 TYR A O 1
ATOM 1497 N N . TYR A 1 193 ? -13.945 -6.511 7.804 1.00 80.25 193 TYR A N 1
ATOM 1498 C CA . TYR A 1 193 ? -14.263 -5.847 9.060 1.00 80.25 193 TYR A CA 1
ATOM 1499 C C . TYR A 1 193 ? -15.504 -4.953 8.959 1.00 80.25 193 TYR A C 1
ATOM 1501 O O . TYR A 1 193 ? -16.311 -4.933 9.881 1.00 80.25 193 TYR A O 1
ATOM 1509 N N . LEU A 1 194 ? -15.666 -4.218 7.855 1.00 80.69 194 LEU A N 1
ATOM 1510 C CA . LEU A 1 194 ? -16.830 -3.352 7.652 1.00 80.69 194 LEU A CA 1
ATOM 1511 C C . LEU A 1 194 ? -18.132 -4.127 7.433 1.00 80.69 194 LEU A C 1
ATOM 1513 O O . LEU A 1 194 ? -19.173 -3.688 7.908 1.00 80.69 194 LEU A O 1
ATOM 1517 N N . ILE A 1 195 ? -18.081 -5.238 6.698 1.00 82.62 195 ILE A N 1
ATOM 1518 C CA . ILE A 1 195 ? -19.274 -6.000 6.312 1.00 82.62 195 ILE A CA 1
ATOM 1519 C C . ILE A 1 195 ? -19.774 -6.858 7.473 1.00 82.62 195 ILE A C 1
ATOM 1521 O O . ILE A 1 195 ? -20.955 -6.823 7.796 1.00 82.62 195 ILE A O 1
ATOM 1525 N N . ASP A 1 196 ? -18.874 -7.628 8.076 1.00 78.12 196 ASP A N 1
ATOM 1526 C CA . ASP A 1 196 ? -19.224 -8.675 9.038 1.00 78.12 196 ASP A CA 1
ATOM 1527 C C . ASP A 1 196 ? -19.085 -8.134 10.466 1.00 78.12 196 ASP A C 1
ATOM 1529 O O . ASP A 1 196 ? -20.035 -8.004 11.237 1.00 78.12 196 ASP A O 1
ATOM 1533 N N . ARG A 1 197 ? -17.878 -7.670 10.790 1.00 75.19 197 ARG A N 1
ATOM 1534 C CA . ARG A 1 197 ? -17.492 -7.386 12.172 1.00 75.19 197 ARG A CA 1
ATOM 1535 C C . ARG A 1 197 ? -17.933 -6.022 12.683 1.00 75.19 197 ARG A C 1
ATOM 1537 O O . ARG A 1 197 ? -17.802 -5.765 13.871 1.00 75.19 197 ARG A O 1
ATOM 1544 N N . LEU A 1 198 ? -18.425 -5.117 11.843 1.00 72.50 198 LEU A N 1
ATOM 1545 C CA . LEU A 1 198 ? -18.897 -3.812 12.313 1.00 72.50 198 LEU A CA 1
ATOM 1546 C C . LEU A 1 198 ? -20.254 -3.920 13.022 1.00 72.50 198 LEU A C 1
ATOM 1548 O O . LEU A 1 198 ? -20.519 -3.145 13.936 1.00 72.50 198 LEU A O 1
ATOM 1552 N N . TYR A 1 199 ? -21.079 -4.891 12.626 1.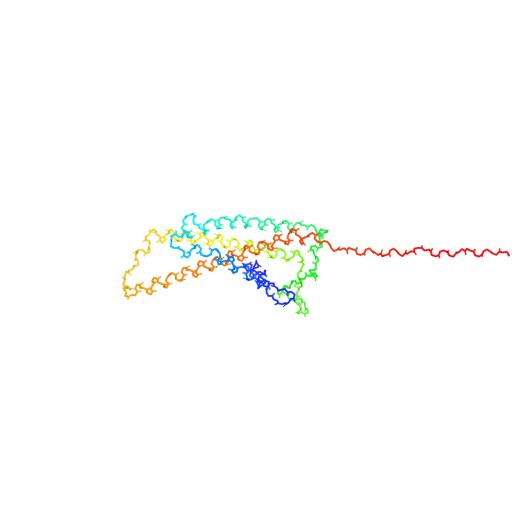00 69.88 199 TYR A N 1
ATOM 1553 C CA . TYR A 1 199 ? -22.462 -5.035 13.088 1.00 69.88 199 TYR A CA 1
ATOM 1554 C C . TYR A 1 199 ? -22.684 -6.200 14.056 1.00 69.88 199 TYR A C 1
ATOM 1556 O O . TYR A 1 199 ? -23.780 -6.319 14.603 1.00 69.88 199 TYR A O 1
ATOM 1564 N N . ASP A 1 200 ? -21.662 -7.022 14.302 1.00 69.44 200 ASP A N 1
ATOM 1565 C CA . ASP A 1 200 ? -21.707 -8.089 15.300 1.00 69.44 200 ASP A CA 1
ATOM 1566 C C . ASP A 1 200 ? -21.951 -7.519 16.704 1.00 69.44 200 ASP A C 1
ATOM 1568 O O . ASP A 1 200 ? -21.030 -7.005 17.354 1.00 69.44 200 ASP A O 1
ATOM 1572 N N . LYS A 1 201 ? -23.206 -7.631 17.157 1.00 64.75 201 LYS A N 1
ATOM 1573 C CA . LYS A 1 201 ? -23.645 -7.360 18.528 1.00 64.75 201 LYS A CA 1
ATOM 1574 C C . LYS A 1 201 ? -23.486 -8.619 19.368 1.00 64.75 201 LYS A C 1
ATOM 1576 O O . LYS A 1 201 ? -23.872 -9.707 18.938 1.00 64.75 201 LYS A O 1
ATOM 1581 N N . LYS A 1 202 ? -22.964 -8.482 20.586 1.00 60.56 202 LYS A N 1
ATOM 1582 C CA . LYS A 1 202 ? -22.971 -9.603 21.532 1.00 60.56 202 LYS A CA 1
ATOM 1583 C C . LYS A 1 202 ? -24.414 -9.878 21.973 1.00 60.56 202 LYS A C 1
ATOM 1585 O O . LYS A 1 202 ? -25.175 -8.929 22.158 1.00 60.56 202 LYS A O 1
ATOM 1590 N N . PRO A 1 203 ? -24.814 -11.147 22.145 1.00 59.78 203 PRO A N 1
ATOM 1591 C CA . PRO A 1 203 ? -26.115 -11.456 22.719 1.00 59.78 203 PRO A CA 1
ATOM 1592 C C . PRO A 1 203 ? -26.157 -10.951 24.167 1.00 59.78 203 PRO A C 1
ATOM 1594 O O . PRO A 1 203 ? -25.388 -11.414 25.009 1.00 59.78 203 PRO A O 1
ATOM 1597 N N . GLU A 1 204 ? -27.047 -10.001 24.457 1.00 64.69 204 GLU A N 1
ATOM 1598 C CA . GLU A 1 204 ? -27.353 -9.612 25.833 1.00 64.69 204 GLU A CA 1
ATOM 1599 C C . GLU A 1 204 ? -28.035 -10.791 26.532 1.00 64.69 204 GLU A C 1
ATOM 1601 O O . GLU A 1 204 ? -29.107 -11.252 26.126 1.00 64.69 204 GLU A O 1
ATOM 1606 N N . LEU A 1 205 ? -27.400 -11.307 27.585 1.00 66.94 205 LEU A N 1
ATOM 1607 C CA . LEU A 1 205 ? -28.030 -12.282 28.464 1.00 66.94 205 LEU A CA 1
ATOM 1608 C C . LEU A 1 205 ? -29.090 -11.544 29.277 1.00 66.94 205 LEU A C 1
ATOM 1610 O O . LEU A 1 205 ? -28.777 -10.903 30.279 1.00 66.94 205 LEU A O 1
ATOM 1614 N N . LEU A 1 206 ? -30.343 -11.616 28.826 1.00 75.38 206 LEU A N 1
ATOM 1615 C CA . LEU A 1 206 ? -31.460 -11.114 29.613 1.00 75.38 206 LEU A CA 1
ATOM 1616 C C . LEU A 1 206 ? -31.438 -11.804 30.987 1.00 75.38 206 LEU A C 1
ATOM 1618 O O . LEU A 1 206 ? -31.303 -13.035 31.041 1.00 75.38 206 LEU A O 1
ATOM 1622 N N . PRO A 1 207 ? -31.561 -11.046 32.093 1.00 70.88 207 PRO A N 1
ATOM 1623 C CA . PRO A 1 207 ? -31.691 -11.631 33.415 1.00 70.88 207 PRO A CA 1
ATOM 1624 C C . PRO A 1 207 ? -32.829 -12.646 33.385 1.00 70.88 207 PRO A C 1
ATOM 1626 O O . PRO A 1 207 ? -33.940 -12.337 32.950 1.00 70.88 207 PRO A O 1
ATOM 1629 N N . LYS A 1 208 ? -32.541 -13.880 33.808 1.00 67.88 208 LYS A N 1
ATOM 1630 C CA . LYS A 1 208 ? -33.564 -14.906 33.996 1.00 67.88 208 LYS A CA 1
ATOM 1631 C C . LYS A 1 208 ? -34.610 -14.301 34.926 1.00 67.88 208 LYS A C 1
ATOM 1633 O O . LYS A 1 208 ? -34.267 -14.011 36.068 1.00 67.88 208 LYS A O 1
ATOM 1638 N N . ALA A 1 209 ? -35.826 -14.077 34.425 1.00 62.56 209 ALA A N 1
ATOM 1639 C CA . ALA A 1 209 ? -36.927 -13.576 35.234 1.00 62.56 209 ALA A CA 1
ATOM 1640 C C . ALA A 1 209 ? -37.003 -14.441 36.495 1.00 62.56 209 ALA A C 1
ATOM 1642 O O . ALA A 1 209 ? -37.247 -15.650 36.409 1.00 62.56 209 ALA A O 1
ATOM 1643 N N . GLU A 1 210 ? -36.686 -13.850 37.646 1.00 57.91 210 GLU A N 1
ATOM 1644 C CA . GLU A 1 210 ? -36.959 -14.477 38.926 1.00 57.91 210 GLU A CA 1
ATOM 1645 C C . GLU A 1 210 ? -38.457 -14.748 38.932 1.00 57.91 210 GLU A C 1
ATOM 1647 O O . GLU A 1 210 ? -39.268 -13.842 38.759 1.00 57.91 210 GLU A O 1
ATOM 1652 N N . SER A 1 211 ? -38.818 -16.025 39.013 1.00 53.62 211 SER A N 1
ATOM 1653 C CA . SER A 1 211 ? -40.199 -16.452 39.139 1.00 53.62 211 SER A CA 1
ATOM 1654 C C . SER A 1 211 ? -40.781 -15.807 40.393 1.00 53.62 211 SER A C 1
ATOM 1656 O O . SER A 1 211 ? -40.523 -16.265 41.509 1.00 53.62 211 SER A O 1
ATOM 1658 N N . GLU A 1 212 ? -41.533 -14.731 40.200 1.00 51.88 212 GLU A N 1
ATOM 1659 C CA . GLU A 1 212 ? -42.378 -14.132 41.216 1.00 51.88 212 GLU A CA 1
ATOM 1660 C C . GLU A 1 212 ? -43.310 -15.207 41.798 1.00 51.88 212 GLU A C 1
ATOM 1662 O O . GLU A 1 212 ? -44.035 -15.891 41.076 1.00 51.88 212 GLU A O 1
ATOM 1667 N N . GLY A 1 213 ? -43.301 -15.334 43.126 1.00 51.44 213 GLY A N 1
ATOM 1668 C CA . GLY A 1 213 ? -44.483 -15.741 43.881 1.00 51.44 213 GLY A CA 1
ATOM 1669 C C . GLY A 1 213 ? -44.706 -17.236 44.110 1.00 51.44 213 GLY A C 1
ATOM 1670 O O . GLY A 1 213 ? -45.705 -17.792 43.663 1.00 51.44 213 GLY A O 1
ATOM 1671 N N . GLN A 1 214 ? -43.920 -17.854 44.997 1.00 47.88 214 GLN A N 1
ATOM 1672 C CA . GLN A 1 214 ? -44.539 -18.767 45.969 1.00 47.88 214 GLN A CA 1
ATOM 1673 C C . GLN A 1 214 ? -45.379 -17.921 46.943 1.00 47.88 214 GLN A C 1
ATOM 1675 O O . GLN A 1 214 ? -44.923 -17.545 48.021 1.00 47.88 214 GLN A O 1
ATOM 1680 N N . SER A 1 215 ? -46.606 -17.572 46.548 1.00 49.84 215 SER A N 1
ATOM 1681 C CA . SER A 1 215 ? -47.612 -17.053 47.473 1.00 49.84 215 SER A CA 1
ATOM 1682 C C . SER A 1 215 ? -48.112 -18.214 48.337 1.00 49.84 215 SER A C 1
ATOM 1684 O O . SER A 1 215 ? -48.896 -19.047 47.879 1.00 49.84 215 SER A O 1
ATOM 1686 N N . ASN A 1 216 ? -47.641 -18.295 49.581 1.00 58.94 216 ASN A N 1
ATOM 1687 C CA . ASN A 1 216 ? -48.275 -19.130 50.600 1.00 58.94 216 ASN A CA 1
ATOM 1688 C C . ASN A 1 216 ? -49.745 -18.696 50.761 1.00 58.94 216 ASN A C 1
ATOM 1690 O O . ASN A 1 216 ? -49.986 -17.496 50.923 1.00 58.94 216 ASN A O 1
ATOM 1694 N N . PRO A 1 217 ? -50.728 -19.615 50.742 1.00 55.75 217 PRO A N 1
ATOM 1695 C CA . PRO A 1 217 ? -52.102 -19.248 51.053 1.00 55.75 217 PRO A CA 1
ATOM 1696 C C . PRO A 1 217 ? -52.222 -18.860 52.539 1.00 55.75 217 PRO A C 1
ATOM 1698 O O . PRO A 1 217 ? -51.496 -19.410 53.378 1.00 55.75 217 PRO A O 1
ATOM 1701 N N . PRO A 1 218 ? -53.123 -17.924 52.887 1.00 52.25 218 PRO A N 1
ATOM 1702 C CA . PRO A 1 218 ? -53.349 -17.542 54.271 1.00 52.25 218 PRO A CA 1
ATOM 1703 C C . PRO A 1 218 ? -53.944 -18.731 55.033 1.00 52.25 218 PRO A C 1
ATOM 1705 O O . PRO A 1 218 ? -54.907 -19.359 54.596 1.00 52.25 218 PRO A O 1
ATOM 1708 N N . LYS A 1 219 ? -53.343 -19.061 56.180 1.00 53.97 219 LYS A N 1
ATOM 1709 C CA . LYS A 1 219 ? -53.988 -19.914 57.179 1.00 53.97 219 LYS A CA 1
ATOM 1710 C C . LYS A 1 219 ? -55.012 -19.054 57.905 1.00 53.97 219 LYS A C 1
ATOM 1712 O O . LYS A 1 219 ? -54.658 -18.357 58.854 1.00 53.97 219 LYS A O 1
ATOM 1717 N N . ASP A 1 220 ? -56.250 -19.102 57.436 1.00 58.97 220 ASP A N 1
ATOM 1718 C CA . ASP A 1 220 ? -57.376 -18.531 58.158 1.00 58.97 220 ASP A CA 1
ATOM 1719 C C . ASP A 1 220 ? -57.635 -19.345 59.432 1.00 58.97 220 ASP A C 1
ATOM 1721 O O . ASP A 1 220 ? -57.834 -20.560 59.418 1.00 58.97 220 ASP A O 1
ATOM 1725 N N . THR A 1 221 ? -57.576 -18.627 60.546 1.00 48.81 221 THR A N 1
ATOM 1726 C CA . THR A 1 221 ? -58.109 -18.968 61.862 1.00 48.81 221 THR A CA 1
ATOM 1727 C C . THR A 1 221 ? -59.620 -19.184 61.811 1.00 48.81 221 THR A C 1
ATOM 1729 O O . THR A 1 221 ? -60.327 -18.224 61.510 1.00 48.81 221 THR A O 1
ATOM 1732 N N . VAL A 1 222 ? -60.088 -20.374 62.213 1.00 48.91 222 VAL A N 1
ATOM 1733 C CA . VAL A 1 222 ? -61.223 -20.601 63.139 1.00 48.91 222 VAL A CA 1
ATOM 1734 C C . VAL A 1 222 ? -60.939 -21.871 63.936 1.00 48.91 222 VAL A C 1
ATOM 1736 O O . VAL A 1 222 ? -60.597 -22.891 63.299 1.00 48.91 222 VAL A O 1
#

Foldseek 3Di:
DDPLCQLVQLQVKAWPVRHRPLVVCVVQLLVQLCVQLVVVLDPPAFDQEVVHPLQVLLVVLVVLLVVLVVVLVVLVPDDCPAQVQQPFDPPTFIFGPDADPVRHTDTDGNSRNLNSLSSNLSSLSVVSSVVSVVSSVVVVVCVVCPVVPDDPPPPDCPPVVVVVVSVVVSVVSSVSSSSVSSSVSSVVVSVCCVPPVRRDDDDDPDPDPDPPDPDDDDPDDD

Radius of gyration: 27.48 Å; Cα contacts (8 Å, |Δi|>4): 192; chains: 1; bounding box: 96×34×88 Å

Mean predicted aligned error: 12.42 Å

Secondary structure (DSSP, 8-state):
--GGGGGGGGGG-B-TTS-BHHHHTHHHHHHHHHHHHGGGGSTT--SSSTTSHHHHHHHHHHHHHHHHHHHHHHHHHS-TTSTTTTSB-SSSPPEEEEEPTTSPEEEPBHHHHHHHHHHHHHHHHHHHHHHHHHHHHHHHHHHTTGGGGS-----S-HHHHHHHHHHHHHHHHHHHHHHHHHHHHHHHHHHHIIIIITT-PPPP-----------PPP----

Nearest PDB structures (foldseek):
  6rd4-assembly1_M  TM=3.358E-01  e=7.183E+00  Polytomella sp. Pringsheim 198.80
  7aqc-assembly1_R  TM=1.777E-01  e=6.809E+00  Bacillus subtilis subsp. subtilis str. 168

pLDDT: mean 74.48, std 14.47, range [46.22, 95.19]

Solvent-accessible surface area (backbone atoms only — not comparable to full-atom values): 12582 Å² total; per-residue (Å²): 135,64,75,88,57,53,41,56,50,45,78,63,30,24,38,70,87,70,42,51,58,68,64,79,46,42,66,63,23,49,55,46,14,49,62,66,34,55,65,62,72,44,91,88,53,56,46,59,46,91,86,10,55,41,49,54,48,16,54,52,23,47,54,48,20,55,51,28,51,51,48,41,52,54,64,68,67,53,59,75,85,58,44,62,30,74,38,63,39,84,76,76,34,40,27,46,85,55,52,44,99,86,68,46,64,36,68,36,24,48,47,57,50,52,44,33,46,35,41,27,50,20,51,51,20,45,50,49,19,53,50,26,53,53,50,34,55,52,50,52,52,53,68,70,52,68,63,74,73,59,80,82,84,82,78,87,54,67,69,62,52,53,54,50,52,50,51,53,50,52,51,51,51,40,52,53,32,37,53,50,21,43,51,52,55,51,47,54,52,52,50,49,41,61,70,55,61,45,65,61,65,78,85,77,80,71,77,76,76,75,80,79,73,90,72,77,78,83,84,79,88,130